Protein 5TF2 (pdb70)

Foldseek 3Di:
DQDFFQFAWFEWDADQAQRKIKTFWACHDDDDDAGGWIWIWHWDDDPHIHTDTQDTGHPDHWGFNYWEDDHQKIWTWTAQKIWIWGWDCPVHIDIDTDDMDGHFDDPRWGWQEKYAADNNQKIWTFFFCQKIWIAGPPVRDTDAIDRRDPGGWQEWEQDDPRWIWTWGLNQWIFIDRRHHTPDTADPQPDPPPVFTKGWRYWYWFAAPPDPQGTWIKIKIAGSDDDPQGDFIWIWIARNPPGHTDDIDTDDRFAWQEWDAAPNNQKMWTWGQQQKIWIAGRVHRHTQDIDGCPDRGTFNYKYKQHPHHPRVVSLPQFPIWMWIGGSSSDIDIDTHHGD

Structure (mmCIF, N/CA/C/O backbone):
data_5TF2
#
_entry.id   5TF2
#
_cell.length_a   160.708
_cell.length_b   160.708
_cell.length_c   83.014
_cell.angle_alpha   90.000
_cell.angle_beta   90.000
_cell.angle_gamma   120.000
#
_symmetry.space_group_name_H-M   'P 64 2 2'
#
loop_
_entity.id
_entity.type
_entity.pdbx_description
1 polymer 'Prolactin regulatory element-binding protein'
2 non-polymer 'UNKNOWN ATOM OR ION'
3 water water
#
loop_
_atom_site.group_PDB
_atom_site.id
_atom_site.type_symbol
_atom_site.label_atom_id
_atom_site.label_alt_id
_atom_site.label_comp_id
_atom_site.label_asym_id
_atom_site.label_entity_id
_atom_site.label_seq_id
_atom_site.pdbx_PDB_ins_code
_atom_site.Cartn_x
_atom_site.Cartn_y
_atom_site.Cartn_z
_atom_site.occupancy
_atom_site.B_iso_or_equiv
_atom_site.auth_seq_id
_atom_site.auth_comp_id
_atom_site.auth_asym_id
_atom_site.auth_atom_id
_atom_site.pdbx_PDB_model_num
ATOM 1 N N . GLU A 1 26 ? 88.536 74.859 -4.547 1.00 55.80 8 GLU A N 1
ATOM 2 C CA . GLU A 1 26 ? 89.710 74.637 -3.646 1.00 53.89 8 GLU A CA 1
ATOM 3 C C . GLU A 1 26 ? 89.835 75.745 -2.610 1.00 53.41 8 GLU A C 1
ATOM 4 O O . GLU A 1 26 ? 89.474 76.885 -2.866 1.00 55.34 8 GLU A O 1
ATOM 10 N N . LEU A 1 27 ? 90.383 75.402 -1.454 1.00 51.18 9 LEU A N 1
ATOM 11 C CA . LEU A 1 27 ? 90.646 76.373 -0.397 1.00 50.87 9 LEU A CA 1
ATOM 12 C C . LEU A 1 27 ? 91.922 77.167 -0.675 1.00 51.77 9 LEU A C 1
ATOM 13 O O . LEU A 1 27 ? 91.970 78.371 -0.438 1.00 53.64 9 LEU A O 1
ATOM 18 N N . TYR A 1 28 ? 92.950 76.479 -1.166 1.00 50.69 10 TYR A N 1
ATOM 19 C CA . TYR A 1 28 ? 94.245 77.081 -1.447 1.00 51.62 10 TYR A CA 1
ATOM 20 C C . TYR A 1 28 ? 94.994 76.256 -2.491 1.00 51.93 10 TYR A C 1
ATOM 21 O O . TYR A 1 28 ? 94.881 75.035 -2.509 1.00 50.60 10 TYR A O 1
ATOM 30 N N . ARG A 1 29 ? 95.733 76.930 -3.370 1.00 54.65 11 ARG A N 1
ATOM 31 C CA . ARG A 1 29 ? 96.616 76.270 -4.330 1.00 55.40 11 ARG A CA 1
ATOM 32 C C . ARG A 1 29 ? 98.011 76.774 -4.044 1.00 55.14 11 ARG A C 1
ATOM 33 O O . ARG A 1 29 ? 98.274 77.959 -4.193 1.00 58.07 11 ARG A O 1
ATOM 41 N N . ALA A 1 30 ? 98.895 75.879 -3.623 1.00 52.57 12 ALA A N 1
ATOM 42 C CA . ALA A 1 30 ? 100.272 76.237 -3.305 1.00 52.03 12 ALA A CA 1
ATOM 43 C C . ALA A 1 30 ? 101.114 76.270 -4.586 1.00 53.23 12 ALA A C 1
ATOM 44 O O . ALA A 1 30 ? 100.693 75.722 -5.613 1.00 53.23 12 ALA A O 1
ATOM 46 N N . PRO A 1 31 ? 102.317 76.884 -4.528 1.00 53.89 13 PRO A N 1
ATOM 47 C CA . PRO A 1 31 ? 103.212 76.907 -5.694 1.00 55.50 13 PRO A CA 1
ATOM 48 C C . PRO A 1 31 ? 103.922 75.587 -6.019 1.00 53.98 13 PRO A C 1
ATOM 49 O O . PRO A 1 31 ? 104.665 75.537 -7.000 1.00 55.77 13 PRO A O 1
ATOM 53 N N . PHE A 1 32 ? 103.714 74.550 -5.206 1.00 50.70 14 PHE A N 1
ATOM 54 C CA . PHE A 1 32 ? 104.353 73.252 -5.398 1.00 49.19 14 PHE A CA 1
ATOM 55 C C . PHE A 1 32 ? 103.422 72.130 -4.927 1.00 46.16 14 PHE A C 1
ATOM 56 O O . PHE A 1 32 ? 102.477 72.392 -4.175 1.00 44.84 14 PHE A O 1
ATOM 64 N N . PRO A 1 33 ? 103.687 70.876 -5.361 1.00 44.70 15 PRO A N 1
ATOM 65 C CA . PRO A 1 33 ? 102.928 69.724 -4.881 1.00 42.11 15 PRO A CA 1
ATOM 66 C C . PRO A 1 33 ? 102.983 69.628 -3.369 1.00 40.01 15 PRO A C 1
ATOM 67 O O . PRO A 1 33 ? 104.035 69.863 -2.794 1.00 39.62 15 PRO A O 1
ATOM 71 N N . LEU A 1 34 ? 101.852 69.289 -2.749 1.00 38.60 16 LEU A N 1
ATOM 72 C CA . LEU A 1 34 ? 101.737 69.210 -1.295 1.00 36.76 16 LEU A CA 1
ATOM 73 C C . LEU A 1 34 ? 101.831 67.767 -0.816 1.00 35.10 16 LEU A C 1
ATOM 74 O O . LEU A 1 34 ? 101.262 66.865 -1.434 1.00 34.64 16 LEU A O 1
ATOM 79 N N . TYR A 1 35 ? 102.569 67.572 0.280 1.00 34.31 17 TYR A N 1
ATOM 80 C CA . TYR A 1 35 ? 102.822 66.251 0.861 1.00 33.00 17 TYR A CA 1
ATOM 81 C C . TYR A 1 35 ? 102.363 66.059 2.302 1.00 31.64 17 TYR A C 1
ATOM 82 O O . TYR A 1 35 ? 102.266 64.923 2.755 1.00 30.44 17 TYR A O 1
ATOM 91 N N . ALA A 1 36 ? 102.047 67.141 3.007 1.00 32.05 18 ALA A N 1
ATOM 92 C CA . ALA A 1 36 ? 101.822 67.062 4.441 1.00 31.81 18 ALA A CA 1
ATOM 93 C C . ALA A 1 36 ? 101.021 68.239 4.952 1.00 32.74 18 ALA A C 1
ATOM 94 O O . ALA A 1 36 ? 101.164 69.360 4.466 1.00 33.57 18 ALA A O 1
ATOM 96 N N . LEU A 1 37 ? 100.227 67.975 5.982 1.00 32.91 19 LEU A N 1
ATOM 97 C CA . LEU A 1 37 ? 99.295 68.947 6.507 1.00 34.59 19 LEU A CA 1
ATOM 98 C C . LEU A 1 37 ? 99.280 68.900 8.024 1.00 34.85 19 LEU A C 1
ATOM 99 O O . LEU A 1 37 ? 99.335 67.821 8.604 1.00 34.82 19 LEU A O 1
ATOM 104 N N . GLN A 1 38 ? 99.238 70.068 8.659 1.00 36.33 20 GLN A N 1
ATOM 105 C CA . GLN A 1 38 ? 98.945 70.177 10.091 1.00 37.12 20 GLN A CA 1
ATOM 106 C C . GLN A 1 38 ? 98.075 71.397 10.348 1.00 38.59 20 GLN A C 1
ATOM 107 O O . GLN A 1 38 ? 98.197 72.406 9.668 1.00 39.11 20 GLN A O 1
ATOM 113 N N . VAL A 1 39 ? 97.205 71.290 11.343 1.00 39.88 21 VAL A N 1
ATOM 114 C CA . VAL A 1 39 ? 96.348 72.386 11.747 1.00 42.53 21 VAL A CA 1
ATOM 115 C C . VAL A 1 39 ? 96.621 72.679 13.207 1.00 44.50 21 VAL A C 1
ATOM 116 O O . VAL A 1 39 ? 96.447 71.806 14.052 1.00 44.23 21 VAL A O 1
ATOM 120 N N . ASP A 1 40 ? 97.057 73.903 13.500 1.00 47.70 22 ASP A N 1
ATOM 121 C CA . ASP A 1 40 ? 97.328 74.310 14.873 1.00 49.95 22 ASP A CA 1
ATOM 122 C C . ASP A 1 40 ? 96.044 74.835 15.511 1.00 52.08 22 ASP A C 1
ATOM 123 O O . ASP A 1 40 ? 95.480 75.828 15.026 1.00 53.34 22 ASP A O 1
ATOM 128 N N . PRO A 1 41 ? 95.571 74.178 16.595 1.00 53.36 23 PRO A N 1
ATOM 129 C CA . PRO A 1 41 ? 94.348 74.665 17.258 1.00 55.73 23 PRO A CA 1
ATOM 130 C C . PRO A 1 41 ? 94.490 76.061 17.897 1.00 58.68 23 PRO A C 1
ATOM 131 O O . PRO A 1 41 ? 93.588 76.893 17.743 1.00 60.22 23 PRO A O 1
ATOM 135 N N . SER A 1 42 ? 95.612 76.313 18.574 1.00 59.76 24 SER A N 1
ATOM 136 C CA . SER A 1 42 ? 95.802 77.572 19.313 1.00 63.56 24 SER A CA 1
ATOM 137 C C . SER A 1 42 ? 95.903 78.817 18.415 1.00 64.62 24 SER A C 1
ATOM 138 O O . SER A 1 42 ? 95.226 79.814 18.678 1.00 67.88 24 SER A O 1
ATOM 141 N N . THR A 1 43 ? 96.732 78.761 17.371 1.00 62.61 25 THR A N 1
ATOM 142 C CA . THR A 1 43 ? 96.867 79.877 16.413 1.00 62.77 25 THR A CA 1
ATOM 143 C C . THR A 1 43 ? 95.798 79.878 15.309 1.00 61.98 25 THR A C 1
ATOM 144 O O . THR A 1 43 ? 95.589 80.902 14.663 1.00 62.94 25 THR A O 1
ATOM 148 N N . GLY A 1 44 ? 95.145 78.734 15.083 1.00 59.74 26 GLY A N 1
ATOM 149 C CA . GLY A 1 44 ? 94.185 78.579 13.989 1.00 58.31 26 GLY A CA 1
ATOM 150 C C . GLY A 1 44 ? 94.841 78.543 12.619 1.00 56.68 26 GLY A C 1
ATOM 151 O O . GLY A 1 44 ? 94.214 78.907 11.608 1.00 56.79 26 GLY A O 1
ATOM 152 N N . LEU A 1 45 ? 96.096 78.092 12.582 1.00 54.66 27 LEU A N 1
ATOM 153 C CA . LEU A 1 45 ? 96.889 78.104 11.358 1.00 53.56 27 LEU A CA 1
ATOM 154 C C . LEU A 1 45 ? 96.842 76.759 10.666 1.00 50.66 27 LEU A C 1
ATOM 155 O O . LEU A 1 45 ? 96.878 75.711 11.311 1.00 48.65 27 LEU A O 1
ATOM 160 N N . LEU A 1 46 ? 96.760 76.818 9.344 1.00 50.20 28 LEU A N 1
ATOM 161 C CA . LEU A 1 46 ? 96.796 75.652 8.498 1.00 48.69 28 LEU A CA 1
ATOM 162 C C . LEU A 1 46 ? 98.182 75.618 7.895 1.00 47.93 28 LEU A C 1
ATOM 163 O O . LEU A 1 46 ? 98.590 76.559 7.221 1.00 49.59 28 LEU A O 1
ATOM 168 N N . ILE A 1 47 ? 98.911 74.541 8.159 1.00 45.85 29 ILE A N 1
ATOM 169 C CA . ILE A 1 47 ? 100.318 74.431 7.795 1.00 45.32 29 ILE A CA 1
ATOM 170 C C . ILE A 1 47 ? 100.454 73.372 6.709 1.00 43.54 29 ILE A C 1
ATOM 171 O O . ILE A 1 47 ? 100.319 72.191 6.980 1.00 42.51 29 ILE A O 1
ATOM 176 N N . ALA A 1 48 ? 100.712 73.803 5.481 1.00 44.03 30 ALA A N 1
ATOM 177 C CA . ALA A 1 48 ? 100.764 72.909 4.331 1.00 43.19 30 ALA A CA 1
ATOM 178 C C . ALA A 1 48 ? 102.172 72.879 3.778 1.00 43.33 30 ALA A C 1
ATOM 179 O O . ALA A 1 48 ? 102.733 73.920 3.478 1.00 45.15 30 ALA A O 1
ATOM 181 N N . ALA A 1 49 ? 102.717 71.680 3.608 1.00 42.08 31 ALA A N 1
ATOM 182 C CA . ALA A 1 49 ? 104.120 71.492 3.247 1.00 42.61 31 ALA A CA 1
ATOM 183 C C . ALA A 1 49 ? 104.277 70.588 2.035 1.00 42.31 31 ALA A C 1
ATOM 184 O O . ALA A 1 49 ? 103.499 69.659 1.844 1.00 40.89 31 ALA A O 1
ATOM 186 N N . GLY A 1 50 ? 105.298 70.862 1.231 1.00 44.16 32 GLY A N 1
ATOM 187 C CA . GLY A 1 50 ? 105.587 70.073 0.042 1.00 45.02 32 GLY A CA 1
ATOM 188 C C . GLY A 1 50 ? 106.782 70.567 -0.757 1.00 47.80 32 GLY A C 1
ATOM 189 O O . GLY A 1 50 ? 107.642 71.279 -0.238 1.00 48.78 32 GLY A O 1
ATOM 190 N N . GLY A 1 51 ? 106.839 70.173 -2.024 1.00 49.96 33 GLY A N 1
ATOM 191 C CA . GLY A 1 51 ? 107.909 70.602 -2.908 1.00 53.34 33 GLY A CA 1
ATOM 192 C C . GLY A 1 51 ? 108.016 69.844 -4.221 1.00 55.68 33 GLY A C 1
ATOM 193 O O . GLY A 1 51 ? 107.119 69.080 -4.594 1.00 54.83 33 GLY A O 1
ATOM 194 N N . GLY A 1 52 ? 109.144 70.049 -4.902 1.00 58.99 34 GLY A N 1
ATOM 195 C CA . GLY A 1 52 ? 109.357 69.548 -6.251 1.00 61.86 34 GLY A CA 1
ATOM 196 C C . GLY A 1 52 ? 108.587 70.373 -7.269 1.00 65.66 34 GLY A C 1
ATOM 197 O O . GLY A 1 52 ? 108.145 69.850 -8.300 1.00 66.89 34 GLY A O 1
ATOM 198 N N . GLY A 1 53 ? 108.428 71.666 -6.983 1.00 68.56 35 GLY A N 1
ATOM 199 C CA . GLY A 1 53 ? 107.727 72.584 -7.874 1.00 72.11 35 GLY A CA 1
ATOM 200 C C . GLY A 1 53 ? 108.670 73.110 -8.935 1.00 77.15 35 GLY A C 1
ATOM 201 O O . GLY A 1 53 ? 109.762 73.583 -8.619 1.00 77.27 35 GLY A O 1
ATOM 202 N N . ALA A 1 54 ? 108.252 73.007 -10.195 1.00 81.76 36 ALA A N 1
ATOM 203 C CA . ALA A 1 54 ? 108.991 73.588 -11.315 1.00 87.61 36 ALA A CA 1
ATOM 204 C C . ALA A 1 54 ? 108.621 75.067 -11.434 1.00 91.38 36 ALA A C 1
ATOM 205 O O . ALA A 1 54 ? 107.506 75.398 -11.847 1.00 92.60 36 ALA A O 1
ATOM 207 N N . ALA A 1 55 ? 109.548 75.947 -11.050 1.00 93.84 37 ALA A N 1
ATOM 208 C CA . ALA A 1 55 ? 109.332 77.397 -11.111 1.00 96.35 37 ALA A CA 1
ATOM 209 C C . ALA A 1 55 ? 110.663 78.113 -11.319 1.00 99.88 37 ALA A C 1
ATOM 210 O O . ALA A 1 55 ? 111.635 77.830 -10.607 1.00 99.71 37 ALA A O 1
ATOM 212 N N . LYS A 1 56 ? 110.696 79.036 -12.286 1.00 103.12 38 LYS A N 1
ATOM 213 C CA . LYS A 1 56 ? 111.922 79.748 -12.660 1.00 106.38 38 LYS A CA 1
ATOM 214 C C . LYS A 1 56 ? 112.509 80.515 -11.469 1.00 105.88 38 LYS A C 1
ATOM 215 O O . LYS A 1 56 ? 113.595 80.176 -10.982 1.00 104.53 38 LYS A O 1
ATOM 217 N N . THR A 1 57 ? 111.776 81.530 -11.006 1.00 105.96 39 THR A N 1
ATOM 218 C CA . THR A 1 57 ? 112.085 82.250 -9.763 1.00 104.31 39 THR A CA 1
ATOM 219 C C . THR A 1 57 ? 111.005 81.924 -8.718 1.00 99.52 39 THR A C 1
ATOM 220 O O . THR A 1 57 ? 109.930 81.413 -9.059 1.00 97.67 39 THR A O 1
ATOM 222 N N . GLY A 1 58 ? 111.311 82.203 -7.451 1.00 96.69 40 GLY A N 1
ATOM 223 C CA . GLY A 1 58 ? 110.365 82.025 -6.342 1.00 91.80 40 GLY A CA 1
ATOM 224 C C . GLY A 1 58 ? 110.721 80.881 -5.407 1.00 86.98 40 GLY A C 1
ATOM 225 O O . GLY A 1 58 ? 111.692 80.966 -4.653 1.00 86.96 40 GLY A O 1
ATOM 226 N N . ILE A 1 59 ? 109.936 79.808 -5.461 1.00 82.62 41 ILE A N 1
ATOM 227 C CA . ILE A 1 59 ? 110.030 78.723 -4.478 1.00 77.66 41 ILE A CA 1
ATOM 228 C C . ILE A 1 59 ? 109.632 77.373 -5.097 1.00 74.16 41 ILE A C 1
ATOM 229 O O . ILE A 1 59 ? 108.562 77.236 -5.689 1.00 73.48 41 ILE A O 1
ATOM 234 N N . LYS A 1 60 ? 110.533 76.399 -4.985 1.00 71.41 42 LYS A N 1
ATOM 235 C CA . LYS A 1 60 ? 110.305 75.033 -5.451 1.00 68.42 42 LYS A CA 1
ATOM 236 C C . LYS A 1 60 ? 109.931 74.080 -4.302 1.00 63.30 42 LYS A C 1
ATOM 237 O O . LYS A 1 60 ? 109.307 73.055 -4.551 1.00 61.59 42 LYS A O 1
ATOM 242 N N . ASN A 1 61 ? 110.337 74.399 -3.068 1.00 60.65 43 ASN A N 1
ATOM 243 C CA . ASN A 1 61 ? 110.046 73.584 -1.877 1.00 56.58 43 ASN A CA 1
ATOM 244 C C . ASN A 1 61 ? 109.788 74.468 -0.660 1.00 55.83 43 ASN A C 1
ATOM 245 O O . ASN A 1 61 ? 110.495 75.436 -0.440 1.00 56.62 43 ASN A O 1
ATOM 250 N N . GLY A 1 62 ? 108.809 74.111 0.165 1.00 54.53 44 GLY A N 1
ATOM 251 C CA . GLY A 1 62 ? 108.584 74.857 1.405 1.00 54.31 44 GLY A CA 1
ATOM 252 C C . GLY A 1 62 ? 107.409 74.443 2.267 1.00 51.71 44 GLY A C 1
ATOM 253 O O . GLY A 1 62 ? 106.736 73.452 1.988 1.00 49.87 44 GLY A O 1
ATOM 254 N N . VAL A 1 63 ? 107.190 75.235 3.319 1.00 51.21 45 VAL A N 1
ATOM 255 C CA . VAL A 1 63 ? 106.081 75.087 4.258 1.00 48.92 45 VAL A CA 1
ATOM 256 C C . VAL A 1 63 ? 105.311 76.399 4.258 1.00 49.84 45 VAL A C 1
ATOM 257 O O . VAL A 1 63 ? 105.881 77.442 4.561 1.00 51.31 45 VAL A O 1
ATOM 261 N N . HIS A 1 64 ? 104.026 76.346 3.923 1.00 48.93 46 HIS A N 1
ATOM 262 C CA . HIS A 1 64 ? 103.189 77.538 3.872 1.00 50.43 46 HIS A CA 1
ATOM 263 C C . HIS A 1 64 ? 102.235 77.556 5.039 1.00 49.65 46 HIS A C 1
ATOM 264 O O . HIS A 1 64 ? 101.579 76.563 5.306 1.00 48.39 46 HIS A O 1
ATOM 271 N N . PHE A 1 65 ? 102.163 78.694 5.721 1.00 51.52 47 PHE A N 1
ATOM 272 C CA . PHE A 1 65 ? 101.301 78.882 6.884 1.00 51.75 47 PHE A CA 1
ATOM 273 C C . PHE A 1 65 ? 100.126 79.739 6.454 1.00 53.47 47 PHE A C 1
ATOM 274 O O . PHE A 1 65 ? 100.329 80.868 5.995 1.00 55.70 47 PHE A O 1
ATOM 282 N N . LEU A 1 66 ? 98.909 79.212 6.606 1.00 52.85 48 LEU A N 1
ATOM 283 C CA . LEU A 1 66 ? 97.698 79.874 6.112 1.00 54.65 48 LEU A CA 1
ATOM 284 C C . LEU A 1 66 ? 96.754 80.275 7.251 1.00 55.94 48 LEU A C 1
ATOM 285 O O . LEU A 1 66 ? 96.378 79.447 8.087 1.00 53.90 48 LEU A O 1
ATOM 290 N N . GLN A 1 67 ? 96.362 81.547 7.268 1.00 59.68 49 GLN A N 1
ATOM 291 C CA . GLN A 1 67 ? 95.389 82.034 8.240 1.00 61.82 49 GLN A CA 1
ATOM 292 C C . GLN A 1 67 ? 94.009 81.597 7.782 1.00 61.79 49 GLN A C 1
ATOM 293 O O . GLN A 1 67 ? 93.625 81.853 6.642 1.00 62.07 49 GLN A O 1
ATOM 297 N N . LEU A 1 68 ? 93.287 80.909 8.663 1.00 62.13 50 LEU A N 1
ATOM 298 C CA . LEU A 1 68 ? 91.898 80.529 8.405 1.00 62.71 50 LEU A CA 1
ATOM 299 C C . LEU A 1 68 ? 90.994 81.594 8.992 1.00 65.67 50 LEU A C 1
ATOM 300 O O . LEU A 1 68 ? 91.072 81.888 10.184 1.00 66.01 50 LEU A O 1
ATOM 305 N N . GLU A 1 69 ? 90.153 82.176 8.145 1.00 68.60 51 GLU A N 1
ATOM 306 C CA . GLU A 1 69 ? 89.223 83.222 8.559 1.00 72.59 51 GLU A CA 1
ATOM 307 C C . GLU A 1 69 ? 87.845 82.937 7.963 1.00 73.78 51 GLU A C 1
ATOM 308 O O . GLU A 1 69 ? 87.722 82.635 6.772 1.00 73.43 51 GLU A O 1
ATOM 310 N N . LEU A 1 70 ? 86.818 83.021 8.805 1.00 75.89 52 LEU A N 1
ATOM 311 C CA . LEU A 1 70 ? 85.429 82.886 8.366 1.00 77.41 52 LEU A CA 1
ATOM 312 C C . LEU A 1 70 ? 85.051 84.187 7.654 1.00 80.34 52 LEU A C 1
ATOM 313 O O . LEU A 1 70 ? 85.286 85.267 8.196 1.00 83.41 52 LEU A O 1
ATOM 318 N N . ILE A 1 71 ? 84.509 84.090 6.436 1.00 80.44 53 ILE A N 1
ATOM 319 C CA . ILE A 1 71 ? 84.209 85.273 5.599 1.00 82.67 53 ILE A CA 1
ATOM 320 C C . ILE A 1 71 ? 82.895 85.094 4.811 1.00 83.03 53 ILE A C 1
ATOM 321 O O . ILE A 1 71 ? 82.777 84.190 3.978 1.00 80.32 53 ILE A O 1
ATOM 325 N N . ASN A 1 72 ? 81.919 85.965 5.086 1.00 85.63 54 ASN A N 1
ATOM 326 C CA . ASN A 1 72 ? 80.625 85.992 4.378 1.00 86.97 54 ASN A CA 1
ATOM 327 C C . ASN A 1 72 ? 79.879 84.649 4.376 1.00 84.41 54 ASN A C 1
ATOM 328 O O . ASN A 1 72 ? 80.096 83.800 5.244 1.00 81.73 54 ASN A O 1
ATOM 330 N N . ARG A 1 74 ? 81.225 81.283 5.462 1.00 71.41 56 ARG A N 1
ATOM 331 C CA . ARG A 1 74 ? 82.043 80.621 4.444 1.00 69.95 56 ARG A CA 1
ATOM 332 C C . ARG A 1 74 ? 83.527 80.643 4.844 1.00 68.76 56 ARG A C 1
ATOM 333 O O . ARG A 1 74 ? 84.142 81.707 4.961 1.00 69.67 56 ARG A O 1
ATOM 335 N N . LEU A 1 75 ? 84.090 79.460 5.071 1.00 66.75 57 LEU A N 1
ATOM 336 C CA . LEU A 1 75 ? 85.463 79.336 5.557 1.00 65.32 57 LEU A CA 1
ATOM 337 C C . LEU A 1 75 ? 86.442 79.629 4.423 1.00 65.38 57 LEU A C 1
ATOM 338 O O . LEU A 1 75 ? 86.200 79.252 3.277 1.00 66.04 57 LEU A O 1
ATOM 343 N N . SER A 1 76 ? 87.536 80.313 4.746 1.00 65.29 58 SER A N 1
ATOM 344 C CA . SER A 1 76 ? 88.489 80.787 3.742 1.00 65.17 58 SER A CA 1
ATOM 345 C C . SER A 1 76 ? 89.920 80.751 4.277 1.00 63.45 58 SER A C 1
ATOM 346 O O . SER A 1 76 ? 90.155 80.941 5.476 1.00 62.43 58 SER A O 1
ATOM 349 N N . ALA A 1 77 ? 90.863 80.518 3.366 1.00 62.43 59 ALA A N 1
ATOM 350 C CA . ALA A 1 77 ? 92.282 80.419 3.704 1.00 61.88 59 ALA A CA 1
ATOM 351 C C . ALA A 1 77 ? 93.096 81.434 2.923 1.00 63.70 59 ALA A C 1
ATOM 352 O O . ALA A 1 77 ? 92.754 81.797 1.793 1.00 65.55 59 ALA A O 1
ATOM 354 N N . SER A 1 78 ? 94.200 81.849 3.533 1.00 63.78 60 SER A N 1
ATOM 355 C CA . SER A 1 78 ? 94.967 82.992 3.075 1.00 65.96 60 SER A CA 1
ATOM 356 C C . SER A 1 78 ? 96.427 82.842 3.525 1.00 65.00 60 SER A C 1
ATOM 357 O O . SER A 1 78 ? 96.688 82.574 4.701 1.00 63.61 60 SER A O 1
ATOM 360 N N . LEU A 1 79 ? 97.365 82.997 2.586 1.00 65.22 61 LEU A N 1
ATOM 361 C CA . LEU A 1 79 ? 98.795 82.802 2.865 1.00 64.32 61 LEU A CA 1
ATOM 362 C C . LEU A 1 79 ? 99.313 83.872 3.817 1.00 65.68 61 LEU A C 1
ATOM 363 O O . LEU A 1 79 ? 99.253 85.058 3.508 1.00 68.04 61 LEU A O 1
ATOM 368 N N . LEU A 1 80 ? 99.816 83.438 4.970 1.00 64.11 62 LEU A N 1
ATOM 369 C CA . LEU A 1 80 ? 100.367 84.341 5.974 1.00 65.73 62 LEU A CA 1
ATOM 370 C C . LEU A 1 80 ? 101.881 84.408 5.838 1.00 66.27 62 LEU A C 1
ATOM 371 O O . LEU A 1 80 ? 102.432 85.489 5.713 1.00 69.34 62 LEU A O 1
ATOM 376 N N . HIS A 1 81 ? 102.542 83.253 5.859 1.00 64.26 63 HIS A N 1
ATOM 377 C CA . HIS A 1 81 ? 103.996 83.169 5.733 1.00 65.03 63 HIS A CA 1
ATOM 378 C C . HIS A 1 81 ? 104.410 81.987 4.860 1.00 63.21 63 HIS A C 1
ATOM 379 O O . HIS A 1 81 ? 103.843 80.899 4.963 1.00 61.43 63 HIS A O 1
ATOM 386 N N . SER A 1 82 ? 105.412 82.217 4.017 1.00 64.22 64 SER A N 1
ATOM 387 C CA . SER A 1 82 ? 105.985 81.200 3.160 1.00 62.93 64 SER A CA 1
ATOM 388 C C . SER A 1 82 ? 107.415 80.933 3.598 1.00 62.98 64 SER A C 1
ATOM 389 O O . SER A 1 82 ? 108.287 81.764 3.398 1.00 66.04 64 SER A O 1
ATOM 392 N N . HIS A 1 83 ? 107.644 79.764 4.185 1.00 61.17 65 HIS A N 1
ATOM 393 C CA . HIS A 1 83 ? 108.961 79.355 4.662 1.00 61.24 65 HIS A CA 1
ATOM 394 C C . HIS A 1 83 ? 109.655 78.472 3.616 1.00 60.84 65 HIS A C 1
ATOM 395 O O . HIS A 1 83 ? 109.205 77.355 3.345 1.00 58.69 65 HIS A O 1
ATOM 402 N N . ASP A 1 84 ? 110.749 78.975 3.034 1.00 63.13 66 ASP A N 1
ATOM 403 C CA . ASP A 1 84 ? 111.483 78.254 1.983 1.00 63.07 66 ASP A CA 1
ATOM 404 C C . ASP A 1 84 ? 112.382 77.177 2.589 1.00 61.32 66 ASP A C 1
ATOM 405 O O . ASP A 1 84 ? 113.064 77.437 3.575 1.00 62.04 66 ASP A O 1
ATOM 410 N N . THR A 1 85 ? 112.377 75.979 1.995 1.00 59.49 67 THR A N 1
ATOM 411 C CA . THR A 1 85 ? 113.246 74.870 2.424 1.00 58.14 67 THR A CA 1
ATOM 412 C C . THR A 1 85 ? 114.342 74.549 1.392 1.00 59.73 67 THR A C 1
ATOM 413 O O . THR A 1 85 ? 114.836 73.416 1.323 1.00 58.82 67 THR A O 1
ATOM 417 N N . GLU A 1 86 ? 114.727 75.564 0.614 1.00 62.20 68 GLU A N 1
ATOM 418 C CA . GLU A 1 86 ? 115.813 75.478 -0.364 1.00 64.27 68 GLU A CA 1
ATOM 419 C C . GLU A 1 86 ? 115.489 74.421 -1.432 1.00 63.23 68 GLU A C 1
ATOM 420 O O . GLU A 1 86 ? 114.487 74.561 -2.131 1.00 62.53 68 GLU A O 1
ATOM 422 N N . THR A 1 87 ? 116.315 73.375 -1.536 1.00 62.97 69 THR A N 1
ATOM 423 C CA . THR A 1 87 ? 116.121 72.277 -2.489 1.00 62.02 69 THR A CA 1
ATOM 424 C C . THR A 1 87 ? 115.437 71.061 -1.864 1.00 58.54 69 THR A C 1
ATOM 425 O O . THR A 1 87 ? 115.235 70.057 -2.545 1.00 57.52 69 THR A O 1
ATOM 429 N N . ARG A 1 88 ? 115.085 71.153 -0.581 1.00 57.18 70 ARG A N 1
ATOM 430 C CA . ARG A 1 88 ? 114.585 70.006 0.184 1.00 55.02 70 ARG A CA 1
ATOM 431 C C . ARG A 1 88 ? 113.056 69.992 0.281 1.00 51.74 70 ARG A C 1
ATOM 432 O O . ARG A 1 88 ? 112.455 70.871 0.902 1.00 50.77 70 ARG A O 1
ATOM 440 N N . ALA A 1 89 ? 112.434 68.985 -0.325 1.00 49.55 71 ALA A N 1
ATOM 441 C CA . ALA A 1 89 ? 110.984 68.826 -0.250 1.00 47.28 71 ALA A CA 1
ATOM 442 C C . ALA A 1 89 ? 110.578 68.272 1.117 1.00 44.62 71 ALA A C 1
ATOM 443 O O . ALA A 1 89 ? 111.059 67.205 1.543 1.00 42.89 71 ALA A O 1
ATOM 445 N N . THR A 1 90 ? 109.701 69.009 1.801 1.00 43.62 72 THR A N 1
ATOM 446 C CA . THR A 1 90 ? 109.130 68.549 3.062 1.00 41.74 72 THR A CA 1
ATOM 447 C C . THR A 1 90 ? 108.068 67.488 2.758 1.00 40.15 72 THR A C 1
ATOM 448 O O . THR A 1 90 ? 107.065 67.778 2.102 1.00 39.31 72 THR A O 1
ATOM 452 N N . MET A 1 91 ? 108.321 66.264 3.221 1.00 39.50 73 MET A N 1
ATOM 453 C CA . MET A 1 91 ? 107.479 65.104 2.911 1.00 38.97 73 MET A CA 1
ATOM 454 C C . MET A 1 91 ? 106.532 64.714 4.031 1.00 36.40 73 MET A C 1
ATOM 455 O O . MET A 1 91 ? 105.556 64.022 3.769 1.00 35.85 73 MET A O 1
ATOM 460 N N . ASN A 1 92 ? 106.835 65.119 5.265 1.00 35.05 74 ASN A N 1
ATOM 461 C CA . ASN A 1 92 ? 105.979 64.831 6.412 1.00 33.00 74 ASN A CA 1
ATOM 462 C C . ASN A 1 92 ? 106.155 65.847 7.516 1.00 33.26 74 ASN A C 1
ATOM 463 O O . ASN A 1 92 ? 107.181 66.529 7.581 1.00 33.51 74 ASN A O 1
ATOM 468 N N . LEU A 1 93 ? 105.135 65.939 8.369 1.00 32.76 75 LEU A N 1
ATOM 469 C CA . LEU A 1 93 ? 105.067 66.932 9.442 1.00 33.33 75 LEU A CA 1
ATOM 470 C C . LEU A 1 93 ? 104.546 66.331 10.725 1.00 32.65 75 LEU A C 1
ATOM 471 O O . LEU A 1 93 ? 103.733 65.417 10.708 1.00 32.15 75 LEU A O 1
ATOM 476 N N . ALA A 1 94 ? 105.005 66.875 11.843 1.00 33.24 76 ALA A N 1
ATOM 477 C CA . ALA A 1 94 ? 104.375 66.637 13.134 1.00 32.88 76 ALA A CA 1
ATOM 478 C C . ALA A 1 94 ? 104.399 67.946 13.886 1.00 34.08 76 ALA A C 1
ATOM 479 O O . ALA A 1 94 ? 105.294 68.767 13.676 1.00 34.88 76 ALA A O 1
ATOM 481 N N . LEU A 1 95 ? 103.411 68.136 14.752 1.00 34.77 77 LEU A N 1
ATOM 482 C CA . LEU A 1 95 ? 103.213 69.400 15.451 1.00 37.11 77 LEU A CA 1
ATOM 483 C C . LEU A 1 95 ? 103.168 69.174 16.962 1.00 38.24 77 LEU A C 1
ATOM 484 O O . LEU A 1 95 ? 102.556 68.220 17.437 1.00 37.29 77 LEU A O 1
ATOM 489 N N . ALA A 1 96 ? 103.816 70.068 17.703 1.00 40.55 78 ALA A N 1
ATOM 490 C CA . ALA A 1 96 ? 103.872 69.988 19.165 1.00 42.50 78 ALA A CA 1
ATOM 491 C C . ALA A 1 96 ? 103.994 71.392 19.734 1.00 44.87 78 ALA A C 1
ATOM 492 O O . ALA A 1 96 ? 105.092 71.979 19.737 1.00 46.22 78 ALA A O 1
ATOM 494 N N . GLY A 1 97 ? 102.870 71.923 20.208 1.00 45.81 79 GLY A N 1
ATOM 495 C CA . GLY A 1 97 ? 102.805 73.290 20.700 1.00 48.19 79 GLY A CA 1
ATOM 496 C C . GLY A 1 97 ? 103.163 74.269 19.596 1.00 48.75 79 GLY A C 1
ATOM 497 O O . GLY A 1 97 ? 102.454 74.370 18.590 1.00 48.13 79 GLY A O 1
ATOM 498 N N . ASP A 1 98 ? 104.287 74.955 19.785 1.00 50.34 80 ASP A N 1
ATOM 499 C CA . ASP A 1 98 ? 104.804 75.934 18.829 1.00 51.43 80 ASP A CA 1
ATOM 500 C C . ASP A 1 98 ? 105.959 75.377 17.998 1.00 50.20 80 ASP A C 1
ATOM 501 O O . ASP A 1 98 ? 106.620 76.127 17.280 1.00 50.55 80 ASP A O 1
ATOM 506 N N . ILE A 1 99 ? 106.192 74.067 18.101 1.00 48.81 81 ILE A N 1
ATOM 507 C CA . ILE A 1 99 ? 107.277 73.397 17.397 1.00 48.11 81 ILE A CA 1
ATOM 508 C C . ILE A 1 99 ? 106.717 72.505 16.301 1.00 45.16 81 ILE A C 1
ATOM 509 O O . ILE A 1 99 ? 105.778 71.728 16.515 1.00 43.36 81 ILE A O 1
ATOM 514 N N . LEU A 1 100 ? 107.347 72.605 15.140 1.00 44.29 82 LEU A N 1
ATOM 515 C CA . LEU A 1 100 ? 106.981 71.838 13.980 1.00 42.53 82 LEU A CA 1
ATOM 516 C C . LEU A 1 100 ? 108.185 71.006 13.597 1.00 41.65 82 LEU A C 1
ATOM 517 O O . LEU A 1 100 ? 109.280 71.542 13.479 1.00 42.50 82 LEU A O 1
ATOM 522 N N . ALA A 1 101 ? 107.981 69.699 13.444 1.00 39.91 83 ALA A N 1
ATOM 523 C CA . ALA A 1 101 ? 109.005 68.783 12.945 1.00 39.14 83 ALA A CA 1
ATOM 524 C C . ALA A 1 101 ? 108.689 68.456 11.495 1.00 38.13 83 ALA A C 1
ATOM 525 O O . ALA A 1 101 ? 107.566 68.085 11.189 1.00 36.81 83 ALA A O 1
ATOM 527 N N . ALA A 1 102 ? 109.678 68.592 10.615 1.00 38.92 84 ALA A N 1
ATOM 528 C CA . ALA A 1 102 ? 109.478 68.468 9.169 1.00 38.93 84 ALA A CA 1
ATOM 529 C C . ALA A 1 102 ? 110.492 67.521 8.550 1.00 39.36 84 ALA A C 1
ATOM 530 O O . ALA A 1 102 ? 111.690 67.780 8.593 1.00 40.76 84 ALA A O 1
ATOM 532 N N . GLY A 1 103 ? 110.015 66.420 7.978 1.00 38.89 85 GLY A N 1
ATOM 533 C CA . GLY A 1 103 ? 110.884 65.504 7.249 1.00 39.38 85 GLY A CA 1
ATOM 534 C C . GLY A 1 103 ? 111.280 66.099 5.915 1.00 40.62 85 GLY A C 1
ATOM 535 O O . GLY A 1 103 ? 110.411 66.470 5.132 1.00 40.59 85 GLY A O 1
ATOM 536 N N . GLN A 1 104 ? 112.584 66.199 5.668 1.00 41.92 86 GLN A N 1
ATOM 537 C CA . GLN A 1 104 ? 113.117 66.748 4.420 1.00 43.35 86 GLN A CA 1
ATOM 538 C C . GLN A 1 104 ? 114.252 65.871 3.939 1.00 43.75 86 GLN A C 1
ATOM 539 O O . GLN A 1 104 ? 115.235 65.710 4.652 1.00 44.69 86 GLN A O 1
ATOM 545 N N . ASP A 1 105 ? 114.120 65.304 2.742 1.00 43.74 87 ASP A N 1
ATOM 546 C CA . ASP A 1 105 ? 115.013 64.243 2.279 1.00 44.24 87 ASP A CA 1
ATOM 547 C C . ASP A 1 105 ? 115.161 63.197 3.411 1.00 42.67 87 ASP A C 1
ATOM 548 O O . ASP A 1 105 ? 114.145 62.718 3.915 1.00 41.16 87 ASP A O 1
ATOM 553 N N . ALA A 1 106 ? 116.385 62.886 3.846 1.00 43.61 88 ALA A N 1
ATOM 554 C CA . ALA A 1 106 ? 116.624 61.923 4.924 1.00 42.65 88 ALA A CA 1
ATOM 555 C C . ALA A 1 106 ? 116.831 62.582 6.291 1.00 42.41 88 ALA A C 1
ATOM 556 O O . ALA A 1 106 ? 117.460 61.988 7.168 1.00 42.07 88 ALA A O 1
ATOM 558 N N . HIS A 1 107 ? 116.279 63.782 6.483 1.00 42.73 89 HIS A N 1
ATOM 559 C CA . HIS A 1 107 ? 116.465 64.559 7.714 1.00 43.49 89 HIS A CA 1
ATOM 560 C C . HIS A 1 107 ? 115.141 64.971 8.337 1.00 41.68 89 HIS A C 1
ATOM 561 O O . HIS A 1 107 ? 114.112 65.048 7.662 1.00 40.12 89 HIS A O 1
ATOM 568 N N . CYS A 1 108 ? 115.190 65.240 9.635 1.00 41.50 90 CYS A N 1
ATOM 569 C CA . CYS A 1 108 ? 114.094 65.865 10.347 1.00 40.85 90 CYS A CA 1
ATOM 570 C C . CYS A 1 108 ? 114.568 67.236 10.767 1.00 41.85 90 CYS A C 1
ATOM 571 O O . CYS A 1 108 ? 115.595 67.354 11.413 1.00 42.75 90 CYS A O 1
ATOM 574 N N . GLN A 1 109 ? 113.824 68.261 10.378 1.00 42.21 91 GLN A N 1
ATOM 575 C CA . GLN A 1 109 ? 114.121 69.648 10.716 1.00 44.33 91 GLN A CA 1
ATOM 576 C C . GLN A 1 109 ? 113.103 70.081 11.742 1.00 44.30 91 GLN A C 1
ATOM 577 O O . GLN A 1 109 ? 111.934 69.744 11.604 1.00 43.17 91 GLN A O 1
ATOM 583 N N . LEU A 1 110 ? 113.531 70.829 12.755 1.00 46.12 92 LEU A N 1
ATOM 584 C CA . LEU A 1 110 ? 112.599 71.441 13.701 1.00 46.99 92 LEU A CA 1
ATOM 585 C C . LEU A 1 110 ? 112.478 72.939 13.447 1.00 49.53 92 LEU A C 1
ATOM 586 O O . LEU A 1 110 ? 113.451 73.589 13.083 1.00 51.34 92 LEU A O 1
ATOM 591 N N . LEU A 1 111 ? 111.274 73.471 13.642 1.00 50.54 93 LEU A N 1
ATOM 592 C CA . LEU A 1 111 ? 111.003 74.900 13.514 1.00 53.17 93 LEU A CA 1
ATOM 593 C C . LEU A 1 111 ? 110.130 75.350 14.674 1.00 54.34 93 LEU A C 1
ATOM 594 O O . LEU A 1 111 ? 109.253 74.613 15.101 1.00 53.06 93 LEU A O 1
ATOM 599 N N . ARG A 1 112 ? 110.376 76.553 15.181 1.00 57.99 94 ARG A N 1
ATOM 600 C CA . ARG A 1 112 ? 109.479 77.192 16.144 1.00 60.04 94 ARG A CA 1
ATOM 601 C C . ARG A 1 112 ? 108.699 78.270 15.403 1.00 61.17 94 ARG A C 1
ATOM 602 O O . ARG A 1 112 ? 109.268 78.969 14.565 1.00 62.38 94 ARG A O 1
ATOM 610 N N . PHE A 1 113 ? 107.402 78.390 15.687 1.00 61.14 95 PHE A N 1
ATOM 611 C CA . PHE A 1 113 ? 106.567 79.406 15.039 1.00 62.56 95 PHE A CA 1
ATOM 612 C C . PHE A 1 113 ? 105.653 80.090 16.056 1.00 64.83 95 PHE A C 1
ATOM 613 O O . PHE A 1 113 ? 105.077 79.431 16.917 1.00 63.73 95 PHE A O 1
ATOM 621 N N . GLN A 1 114 ? 105.550 81.415 15.944 1.00 68.89 96 GLN A N 1
ATOM 622 C CA . GLN A 1 114 ? 104.722 82.251 16.826 1.00 71.57 96 GLN A CA 1
ATOM 623 C C . GLN A 1 114 ? 104.165 83.440 16.055 1.00 73.92 96 GLN A C 1
ATOM 624 O O . GLN A 1 114 ? 104.807 83.929 15.121 1.00 74.19 96 GLN A O 1
ATOM 630 N N . ALA A 1 115 ? 102.985 83.906 16.469 1.00 76.13 97 ALA A N 1
ATOM 631 C CA . ALA A 1 115 ? 102.273 85.005 15.797 1.00 79.13 97 ALA A CA 1
ATOM 632 C C . ALA A 1 115 ? 102.433 86.363 16.505 1.00 83.09 97 ALA A C 1
ATOM 633 O O . ALA A 1 115 ? 102.288 86.445 17.723 1.00 83.96 97 ALA A O 1
ATOM 635 N N . HIS A 1 116 ? 102.732 87.410 15.724 1.00 86.46 98 HIS A N 1
ATOM 636 C CA . HIS A 1 116 ? 102.729 88.833 16.160 1.00 90.78 98 HIS A CA 1
ATOM 637 C C . HIS A 1 116 ? 103.718 89.161 17.278 1.00 92.43 98 HIS A C 1
ATOM 638 O O . HIS A 1 116 ? 104.883 88.770 17.214 1.00 92.63 98 HIS A O 1
ATOM 640 N N . LEU A 1 155 ? 98.739 90.885 11.134 1.00 90.63 137 LEU A N 1
ATOM 641 C CA . LEU A 1 155 ? 99.263 89.757 11.893 1.00 88.05 137 LEU A CA 1
ATOM 642 C C . LEU A 1 155 ? 100.526 89.191 11.243 1.00 86.58 137 LEU A C 1
ATOM 643 O O . LEU A 1 155 ? 100.462 88.635 10.147 1.00 84.86 137 LEU A O 1
ATOM 648 N N . GLU A 1 156 ? 101.664 89.336 11.925 1.00 87.42 138 GLU A N 1
ATOM 649 C CA . GLU A 1 156 ? 102.943 88.762 11.478 1.00 85.98 138 GLU A CA 1
ATOM 650 C C . GLU A 1 156 ? 103.098 87.331 12.000 1.00 82.22 138 GLU A C 1
ATOM 651 O O . GLU A 1 156 ? 102.402 86.930 12.935 1.00 81.73 138 GLU A O 1
ATOM 653 N N . LEU A 1 157 ? 104.000 86.564 11.389 1.00 80.02 139 LEU A N 1
ATOM 654 C CA . LEU A 1 157 ? 104.394 85.245 11.906 1.00 76.96 139 LEU A CA 1
ATOM 655 C C . LEU A 1 157 ? 105.921 85.115 11.897 1.00 77.11 139 LEU A C 1
ATOM 656 O O . LEU A 1 157 ? 106.543 85.210 10.837 1.00 77.42 139 LEU A O 1
ATOM 661 N N . ARG A 1 158 ? 106.511 84.898 13.075 1.00 76.94 140 ARG A N 1
ATOM 662 C CA . ARG A 1 158 ? 107.962 84.707 13.218 1.00 77.27 140 ARG A CA 1
ATOM 6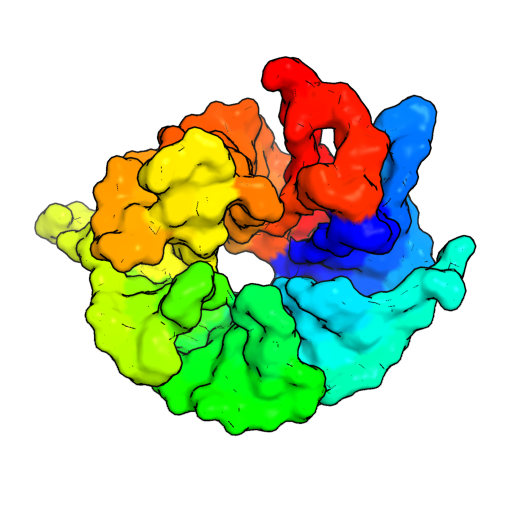63 C C . ARG A 1 158 ? 108.285 83.209 13.263 1.00 73.94 140 ARG A C 1
ATOM 664 O O . ARG A 1 158 ? 107.837 82.509 14.171 1.00 72.23 140 ARG A O 1
ATOM 666 N N . VAL A 1 159 ? 109.055 82.731 12.281 1.00 73.05 141 VAL A N 1
ATOM 667 C CA . VAL A 1 159 ? 109.437 81.315 12.169 1.00 70.47 141 VAL A CA 1
ATOM 668 C C . VAL A 1 159 ? 110.952 81.138 12.285 1.00 70.69 141 VAL A C 1
ATOM 669 O O . VAL A 1 159 ? 111.682 81.452 11.341 1.00 72.03 141 VAL A O 1
ATOM 673 N N . GLU A 1 160 ? 111.413 80.615 13.423 1.00 69.39 142 GLU A N 1
ATOM 674 C CA . GLU A 1 160 ? 112.836 80.300 13.631 1.00 69.27 142 GLU A CA 1
ATOM 675 C C . GLU A 1 160 ? 113.170 78.845 13.249 1.00 64.55 142 GLU A C 1
ATOM 676 O O . GLU A 1 160 ? 112.424 77.924 13.584 1.00 61.50 142 GLU A O 1
ATOM 682 N N . ASN A 1 161 ? 114.290 78.647 12.551 1.00 63.01 143 ASN A N 1
ATOM 683 C CA . ASN A 1 161 ? 114.883 77.309 12.414 1.00 59.77 143 ASN A CA 1
ATOM 684 C C . ASN A 1 161 ? 115.523 76.878 13.713 1.00 57.48 143 ASN A C 1
ATOM 685 O O . ASN A 1 161 ? 116.149 77.684 14.386 1.00 59.11 143 ASN A O 1
ATOM 690 N N . LEU A 1 162 ? 115.364 75.607 14.051 1.00 53.32 144 LEU A N 1
ATOM 691 C CA . LEU A 1 162 ? 116.069 75.005 15.161 1.00 52.10 144 LEU A CA 1
ATOM 692 C C . LEU A 1 162 ? 116.956 73.903 14.579 1.00 50.23 144 LEU A C 1
ATOM 693 O O . LEU A 1 162 ? 117.392 74.014 13.430 1.00 50.01 144 LEU A O 1
ATOM 698 N N . GLN A 1 163 ? 117.232 72.858 15.355 1.00 48.74 145 GLN A N 1
ATOM 699 C CA . GLN A 1 163 ? 118.126 71.790 14.930 1.00 47.94 145 GLN A CA 1
ATOM 700 C C . GLN A 1 163 ? 117.504 70.891 13.870 1.00 45.62 145 GLN A C 1
ATOM 701 O O . GLN A 1 163 ? 116.281 70.858 13.684 1.00 44.12 145 GLN A O 1
ATOM 707 N N . ALA A 1 164 ? 118.385 70.169 13.185 1.00 45.22 146 ALA A N 1
ATOM 708 C CA . ALA A 1 164 ? 118.014 69.089 12.292 1.00 43.38 146 ALA A CA 1
ATOM 709 C C . ALA A 1 164 ? 118.906 67.911 12.576 1.00 43.24 146 ALA A C 1
ATOM 710 O O . ALA A 1 164 ? 119.967 68.059 13.162 1.00 44.59 146 ALA A O 1
ATOM 712 N N . VAL A 1 165 ? 118.466 66.731 12.169 1.00 41.95 147 VAL A N 1
ATOM 713 C CA . VAL A 1 165 ? 119.274 65.531 12.340 1.00 42.11 147 VAL A CA 1
ATOM 714 C C . VAL A 1 165 ? 118.925 64.560 11.234 1.00 41.05 147 VAL A C 1
ATOM 715 O O . VAL A 1 165 ? 117.803 64.561 10.749 1.00 40.02 147 VAL A O 1
ATOM 719 N N . GLN A 1 166 ? 119.895 63.764 10.808 1.00 42.15 148 GLN A N 1
ATOM 720 C CA . GLN A 1 166 ? 119.631 62.754 9.807 1.00 41.99 148 GLN A CA 1
ATOM 721 C C . GLN A 1 166 ? 119.007 61.545 10.503 1.00 41.25 148 GLN A C 1
ATOM 722 O O . GLN A 1 166 ? 119.514 61.084 11.538 1.00 41.80 148 GLN A O 1
ATOM 728 N N . THR A 1 167 ? 117.898 61.061 9.939 1.00 40.22 149 THR A N 1
ATOM 729 C CA . THR A 1 167 ? 117.111 59.975 10.530 1.00 39.09 149 THR A CA 1
ATOM 730 C C . THR A 1 167 ? 117.043 58.689 9.696 1.00 39.38 149 THR A C 1
ATOM 731 O O . THR A 1 167 ? 116.576 57.684 10.199 1.00 38.81 149 THR A O 1
ATOM 735 N N . ASP A 1 168 ? 117.495 58.711 8.445 1.00 40.86 150 ASP A N 1
ATOM 736 C CA . ASP A 1 168 ? 117.500 57.516 7.608 1.00 42.14 150 ASP A CA 1
ATOM 737 C C . ASP A 1 168 ? 118.850 57.385 6.906 1.00 44.64 150 ASP A C 1
ATOM 738 O O . ASP A 1 168 ? 119.448 58.386 6.511 1.00 45.15 150 ASP A O 1
ATOM 743 N N . PHE A 1 169 ? 119.324 56.148 6.762 1.00 46.48 151 PHE A N 1
ATOM 744 C CA . PHE A 1 169 ? 120.673 55.871 6.254 1.00 49.26 151 PHE A CA 1
ATOM 745 C C . PHE A 1 169 ? 120.714 54.664 5.315 1.00 51.14 151 PHE A C 1
ATOM 746 O O . PHE A 1 169 ? 121.591 53.823 5.443 1.00 53.26 151 PHE A O 1
ATOM 754 N N . SER A 1 170 ? 119.773 54.564 4.381 1.00 51.97 152 SER A N 1
ATOM 755 C CA . SER A 1 170 ? 119.902 53.604 3.278 1.00 54.43 152 SER A CA 1
ATOM 756 C C . SER A 1 170 ? 120.754 54.215 2.161 1.00 57.62 152 SER A C 1
ATOM 757 O O . SER A 1 170 ? 121.159 55.379 2.239 1.00 58.69 152 SER A O 1
ATOM 760 N N . SER A 1 171 ? 121.012 53.435 1.114 1.00 60.38 153 SER A N 1
ATOM 761 C CA . SER A 1 171 ? 121.705 53.947 -0.081 1.00 63.10 153 SER A CA 1
ATOM 762 C C . SER A 1 171 ? 120.835 54.895 -0.937 1.00 62.77 153 SER A C 1
ATOM 763 O O . SER A 1 171 ? 121.341 55.532 -1.857 1.00 65.02 153 SER A O 1
ATOM 766 N N . ASP A 1 172 ? 119.533 54.953 -0.652 1.00 61.20 154 ASP A N 1
ATOM 767 C CA . ASP A 1 172 ? 118.610 55.905 -1.273 1.00 60.66 154 ASP A CA 1
ATOM 768 C C . ASP A 1 172 ? 117.647 56.397 -0.164 1.00 56.80 154 ASP A C 1
ATOM 769 O O . ASP A 1 172 ? 116.456 56.056 -0.146 1.00 54.71 154 ASP A O 1
ATOM 774 N N . PRO A 1 173 ? 118.184 57.181 0.791 1.00 55.19 155 PRO A N 1
ATOM 775 C CA . PRO A 1 173 ? 117.501 57.419 2.060 1.00 52.55 155 PRO A CA 1
ATOM 776 C C . PRO A 1 173 ? 116.402 58.479 2.006 1.00 50.35 155 PRO A C 1
ATOM 777 O O . PRO A 1 173 ? 116.450 59.409 1.197 1.00 51.24 155 PRO A O 1
ATOM 781 N N . LEU A 1 174 ? 115.419 58.312 2.883 1.00 47.57 156 LEU A N 1
ATOM 782 C CA . LEU A 1 174 ? 114.281 59.212 2.991 1.00 45.30 156 LEU A CA 1
ATOM 783 C C . LEU A 1 174 ? 113.574 58.948 4.313 1.00 42.59 156 LEU A C 1
ATOM 784 O O . LEU A 1 174 ? 113.361 57.791 4.679 1.00 41.62 156 LEU A O 1
ATOM 789 N N . GLN A 1 175 ? 113.234 60.017 5.032 1.00 41.20 157 GLN A N 1
ATOM 790 C CA . GLN A 1 175 ? 112.375 59.916 6.212 1.00 39.22 157 GLN A CA 1
ATOM 791 C C . GLN A 1 175 ? 110.939 59.842 5.716 1.00 38.29 157 GLN A C 1
ATOM 792 O O . GLN A 1 175 ? 110.519 60.655 4.888 1.00 38.49 157 GLN A O 1
ATOM 798 N N . LYS A 1 176 ? 110.190 58.871 6.223 1.00 37.73 158 LYS A N 1
ATOM 799 C CA . LYS A 1 176 ? 108.824 58.625 5.752 1.00 37.38 158 LYS A CA 1
ATOM 800 C C . LYS A 1 176 ? 107.718 58.988 6.737 1.00 35.07 158 LYS A C 1
ATOM 801 O O . LYS A 1 176 ? 106.574 59.181 6.330 1.00 33.98 158 LYS A O 1
ATOM 807 N N . VAL A 1 177 ? 108.056 59.093 8.019 1.00 33.85 159 VAL A N 1
ATOM 808 C CA . VAL A 1 177 ? 107.074 59.426 9.036 1.00 32.28 159 VAL A CA 1
ATOM 809 C C . VAL A 1 177 ? 107.790 59.997 10.249 1.00 32.69 159 VAL A C 1
ATOM 810 O O . VAL A 1 177 ? 108.928 59.652 10.517 1.00 33.53 159 VAL A O 1
ATOM 814 N N . VAL A 1 178 ? 107.107 60.890 10.953 1.00 32.92 160 VAL A N 1
ATOM 815 C CA . VAL A 1 178 ? 107.576 61.480 12.191 1.00 33.78 160 VAL A CA 1
ATOM 816 C C . VAL A 1 178 ? 106.373 61.796 13.085 1.00 34.00 160 VAL A C 1
ATOM 817 O O . VAL A 1 178 ? 105.317 62.189 12.596 1.00 33.40 160 VAL A O 1
ATOM 821 N N . CYS A 1 179 ? 106.530 61.613 14.389 1.00 35.63 161 CYS A N 1
ATOM 822 C CA . CYS A 1 179 ? 105.551 62.123 15.349 1.00 37.18 161 CYS A CA 1
ATOM 823 C C . CYS A 1 179 ? 106.164 62.337 16.721 1.00 37.49 161 CYS A C 1
ATOM 824 O O . CYS A 1 179 ? 107.253 61.837 17.014 1.00 37.72 161 CYS A O 1
ATOM 827 N N . PHE A 1 180 ? 105.443 63.086 17.551 1.00 37.50 162 PHE A N 1
ATOM 828 C CA . PHE A 1 180 ? 105.844 63.336 18.929 1.00 38.33 162 PHE A CA 1
ATOM 829 C C . PHE A 1 180 ? 105.211 62.309 19.856 1.00 38.67 162 PHE A C 1
ATOM 830 O O . PHE A 1 180 ? 104.218 61.697 19.511 1.00 37.90 162 PHE A O 1
ATOM 838 N N . ASN A 1 181 ? 105.805 62.106 21.029 1.00 40.85 163 ASN A N 1
ATOM 839 C CA . ASN A 1 181 ? 105.110 61.441 22.131 1.00 42.06 163 ASN A CA 1
ATOM 840 C C . ASN A 1 181 ? 104.101 62.453 22.686 1.00 44.14 163 ASN A C 1
ATOM 841 O O . ASN A 1 181 ? 104.037 63.591 22.190 1.00 43.33 163 ASN A O 1
ATOM 846 N N . HIS A 1 182 ? 103.309 62.080 23.692 1.00 47.15 164 HIS A N 1
ATOM 847 C CA . HIS A 1 182 ? 102.287 63.024 24.162 1.00 49.79 164 HIS A CA 1
ATOM 848 C C . HIS A 1 182 ? 102.831 64.347 24.730 1.00 51.35 164 HIS A C 1
ATOM 849 O O . HIS A 1 182 ? 102.334 65.434 24.367 1.00 52.43 164 HIS A O 1
ATOM 856 N N . ASP A 1 183 ? 103.842 64.263 25.595 1.00 51.45 165 ASP A N 1
ATOM 857 C CA . ASP A 1 183 ? 104.333 65.458 26.299 1.00 52.44 165 ASP A CA 1
ATOM 858 C C . ASP A 1 183 ? 105.300 66.275 25.423 1.00 51.07 165 ASP A C 1
ATOM 859 O O . ASP A 1 183 ? 105.855 67.272 25.882 1.00 52.25 165 ASP A O 1
ATOM 864 N N . ASN A 1 184 ? 105.525 65.840 24.183 1.00 48.75 166 ASN A N 1
ATOM 865 C CA . ASN A 1 184 ? 106.403 66.532 23.239 1.00 47.89 166 ASN A CA 1
ATOM 866 C C . ASN A 1 184 ? 107.828 66.620 23.742 1.00 47.93 166 ASN A C 1
ATOM 867 O O . ASN A 1 184 ? 108.525 67.596 23.464 1.00 49.01 166 ASN A O 1
ATOM 872 N N . THR A 1 185 ? 108.238 65.6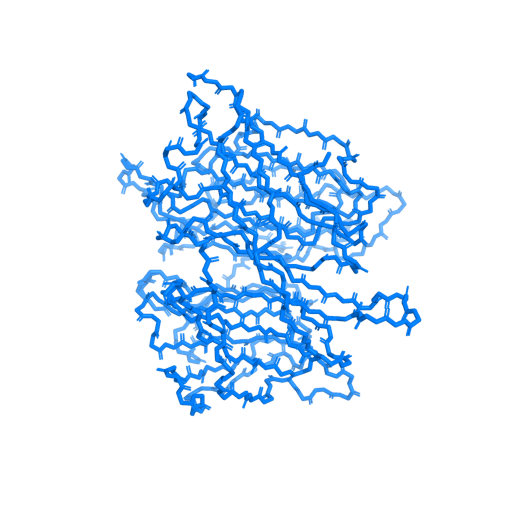08 24.507 1.00 46.94 167 THR A N 1
ATOM 873 C CA . THR A 1 185 ? 109.601 65.488 25.013 1.00 46.88 167 THR A CA 1
ATOM 874 C C . THR A 1 185 ? 110.424 64.578 24.115 1.00 44.47 167 THR A C 1
ATOM 875 O O . THR A 1 185 ? 111.647 64.660 24.114 1.00 44.99 167 THR A O 1
ATOM 879 N N . LEU A 1 186 ? 109.741 63.722 23.354 1.00 41.81 168 LEU A N 1
ATOM 880 C CA . LEU A 1 186 ? 110.371 62.804 22.429 1.00 40.09 168 LEU A CA 1
ATOM 881 C C . LEU A 1 186 ? 109.799 62.938 21.030 1.00 38.29 168 LEU A C 1
ATOM 882 O O . LEU A 1 186 ? 108.665 63.358 20.835 1.00 37.10 168 LEU A O 1
ATOM 887 N N . LEU A 1 187 ? 110.624 62.544 20.070 1.00 38.05 169 LEU A N 1
ATOM 888 C CA . LEU A 1 187 ? 110.302 62.553 18.660 1.00 36.67 169 LEU A CA 1
ATOM 889 C C . LEU A 1 187 ? 110.682 61.176 18.120 1.00 35.36 169 LEU A C 1
ATOM 890 O O . LEU A 1 187 ? 111.783 60.712 18.386 1.00 35.98 169 LEU A O 1
ATOM 895 N N . ALA A 1 188 ? 109.780 60.521 17.395 1.00 33.44 170 ALA A N 1
ATOM 896 C CA . ALA A 1 188 ? 110.067 59.224 16.772 1.00 32.79 170 ALA A CA 1
ATOM 897 C C . ALA A 1 188 ? 110.010 59.335 15.257 1.00 31.90 170 ALA A C 1
ATOM 898 O O . ALA A 1 188 ? 109.101 59.953 14.729 1.00 31.12 170 ALA A O 1
ATOM 900 N N . THR A 1 189 ? 110.977 58.732 14.564 1.00 32.22 171 THR A N 1
ATOM 901 C CA . THR A 1 189 ? 111.045 58.802 13.101 1.00 31.80 171 THR A CA 1
ATOM 902 C C . THR A 1 189 ? 111.214 57.429 12.482 1.00 31.92 171 THR A C 1
ATOM 903 O O . THR A 1 189 ? 111.653 56.494 13.147 1.00 32.42 171 THR A O 1
ATOM 907 N N . GLY A 1 190 ? 110.869 57.325 11.201 1.00 31.61 172 GLY A N 1
ATOM 908 C CA . GLY A 1 190 ? 111.000 56.072 10.459 1.00 32.22 172 GLY A CA 1
ATOM 909 C C . GLY A 1 190 ? 111.125 56.304 8.969 1.00 32.57 172 GLY A C 1
ATOM 910 O O . GLY A 1 190 ? 110.503 57.222 8.423 1.00 32.03 172 GLY A O 1
ATOM 911 N N . GLY A 1 191 ? 111.921 55.467 8.312 1.00 33.89 173 GLY A N 1
ATOM 912 C CA . GLY A 1 191 ? 112.207 55.642 6.890 1.00 35.01 173 GLY A CA 1
ATOM 913 C C . GLY A 1 191 ? 112.577 54.369 6.159 1.00 36.03 173 GLY A C 1
ATOM 914 O O . GLY A 1 191 ? 112.262 53.267 6.611 1.00 35.74 173 GLY A O 1
ATOM 915 N N . THR A 1 192 ? 113.274 54.538 5.036 1.00 37.45 174 THR A N 1
ATOM 916 C CA . THR A 1 192 ? 113.589 53.427 4.123 1.00 38.49 174 THR A CA 1
ATOM 917 C C . THR A 1 192 ? 114.484 52.352 4.747 1.00 39.00 174 THR A C 1
ATOM 918 O O . THR A 1 192 ? 114.387 51.189 4.367 1.00 39.41 174 THR A O 1
ATOM 922 N N . ASP A 1 193 ? 115.337 52.727 5.702 1.00 38.78 175 ASP A N 1
ATOM 923 C CA . ASP A 1 193 ? 116.304 51.779 6.261 1.00 39.95 175 ASP A CA 1
ATOM 924 C C . ASP A 1 193 ? 115.724 50.784 7.281 1.00 39.46 175 ASP A C 1
ATOM 925 O O . ASP A 1 193 ? 116.431 49.870 7.700 1.00 40.90 175 ASP A O 1
ATOM 930 N N . GLY A 1 194 ? 114.460 50.963 7.677 1.00 37.59 176 GLY A N 1
ATOM 931 C CA . GLY A 1 194 ? 113.799 50.062 8.611 1.00 36.84 176 GLY A CA 1
ATOM 932 C C . GLY A 1 194 ? 114.046 50.333 10.084 1.00 36.52 176 GLY A C 1
ATOM 933 O O . GLY A 1 194 ? 113.532 49.599 10.926 1.00 36.65 176 GLY A O 1
ATOM 934 N N . TYR A 1 195 ? 114.811 51.377 10.409 1.00 36.38 177 TYR A N 1
ATOM 935 C CA . TYR A 1 195 ? 115.131 51.702 11.801 1.00 36.43 177 TYR A CA 1
ATOM 936 C C . TYR A 1 195 ? 114.238 52.802 12.358 1.00 34.97 177 TYR A C 1
ATOM 937 O O . TYR A 1 195 ? 114.046 53.850 11.734 1.00 34.38 177 TYR A O 1
ATOM 946 N N . VAL A 1 196 ? 113.699 52.548 13.543 1.00 34.71 178 VAL A N 1
ATOM 947 C CA . VAL A 1 196 ? 113.037 53.576 14.329 1.00 33.74 178 VAL A CA 1
ATOM 948 C C . VAL A 1 196 ? 114.093 54.273 15.148 1.00 34.25 178 VAL A C 1
ATOM 949 O O . VAL A 1 196 ? 114.879 53.624 15.814 1.00 35.87 178 VAL A O 1
ATOM 953 N N . ARG A 1 197 ? 114.089 55.593 15.121 1.00 33.67 179 ARG A N 1
ATOM 954 C CA . ARG A 1 197 ? 115.005 56.374 15.933 1.00 34.53 179 ARG A CA 1
ATOM 955 C C . ARG A 1 197 ? 114.183 57.322 16.767 1.00 33.83 179 ARG A C 1
ATOM 956 O O . ARG A 1 197 ? 113.195 57.863 16.272 1.00 32.73 179 ARG A O 1
ATOM 964 N N . VAL A 1 198 ? 114.572 57.491 18.029 1.00 34.64 180 VAL A N 1
ATOM 965 C CA . VAL A 1 198 ? 113.863 58.363 18.949 1.00 34.94 180 VAL A CA 1
ATOM 966 C C . VAL A 1 198 ? 114.820 59.430 19.460 1.00 36.35 180 VAL A C 1
ATOM 967 O O . VAL A 1 198 ? 115.950 59.129 19.843 1.00 37.56 180 VAL A O 1
ATOM 971 N N . TRP A 1 199 ? 114.330 60.669 19.483 1.00 36.39 181 TRP A N 1
ATOM 972 C CA . TRP A 1 199 ? 115.145 61.865 19.692 1.00 37.53 181 TRP A CA 1
ATOM 973 C C . TRP A 1 199 ? 114.524 62.729 20.785 1.00 38.65 181 TRP A C 1
ATOM 974 O O . TRP A 1 199 ? 113.298 62.849 20.848 1.00 37.20 181 TRP A O 1
ATOM 985 N N . LYS A 1 200 ? 115.368 63.332 21.626 1.00 40.96 182 LYS A N 1
ATOM 986 C CA . LYS A 1 200 ? 114.908 64.316 22.608 1.00 42.61 182 LYS A CA 1
ATOM 987 C C . LYS A 1 200 ? 114.536 65.599 21.881 1.00 42.57 182 LYS A C 1
ATOM 988 O O . LYS A 1 200 ? 115.103 65.899 20.835 1.00 42.45 182 LYS A O 1
ATOM 993 N N . VAL A 1 201 ? 113.592 66.346 22.448 1.00 43.17 183 VAL A N 1
ATOM 994 C CA . VAL A 1 201 ? 113.089 67.588 21.870 1.00 43.44 183 VAL A CA 1
ATOM 995 C C . VAL A 1 201 ? 113.347 68.705 22.878 1.00 46.06 183 VAL A C 1
ATOM 996 O O . VAL A 1 201 ? 112.944 68.551 24.030 1.00 47.64 183 VAL A O 1
ATOM 1000 N N . PRO A 1 202 ? 113.974 69.828 22.500 1.00 47.71 184 PRO A N 1
ATOM 1001 C CA . PRO A 1 202 ? 114.373 70.198 21.124 1.00 47.21 184 PRO A CA 1
ATOM 1002 C C . PRO A 1 202 ? 115.818 69.863 20.723 1.00 47.65 184 PRO A C 1
ATOM 1003 O O . PRO A 1 202 ? 116.242 70.252 19.633 1.00 47.74 184 PRO A O 1
ATOM 1007 N N . SER A 1 203 ? 116.561 69.153 21.570 1.00 48.21 185 SER A N 1
ATOM 1008 C CA . SER A 1 203 ? 117.997 68.958 21.339 1.00 49.14 185 SER A CA 1
ATOM 1009 C C . SER A 1 203 ? 118.328 67.995 20.197 1.00 47.46 185 SER A C 1
ATOM 1010 O O . SER A 1 203 ? 119.422 68.064 19.642 1.00 48.22 185 SER A O 1
ATOM 1013 N N . LEU A 1 204 ? 117.394 67.105 19.859 1.00 45.41 186 LEU A N 1
ATOM 1014 C CA . LEU A 1 204 ? 117.631 66.001 18.910 1.00 44.17 186 LEU A CA 1
ATOM 1015 C C . LEU A 1 204 ? 118.832 65.115 19.284 1.00 45.30 186 LEU A C 1
ATOM 1016 O O . LEU A 1 204 ? 119.548 64.607 18.424 1.00 44.93 186 LEU A O 1
ATOM 1021 N N . GLU A 1 205 ? 119.027 64.941 20.588 1.00 47.00 187 GLU A N 1
ATOM 1022 C CA . GLU A 1 205 ? 119.916 63.931 21.124 1.00 48.47 187 GLU A CA 1
ATOM 1023 C C . GLU A 1 205 ? 119.216 62.602 20.894 1.00 47.09 187 GLU A C 1
ATOM 1024 O O . GLU A 1 205 ? 118.063 62.426 21.291 1.00 46.05 187 GLU A O 1
ATOM 1030 N N . LYS A 1 206 ? 119.906 61.678 20.240 1.00 47.35 188 LYS A N 1
ATOM 1031 C CA . LYS A 1 206 ? 119.353 60.366 19.971 1.00 46.41 188 LYS A CA 1
ATOM 1032 C C . LYS A 1 206 ? 119.265 59.576 21.261 1.00 46.96 188 LYS A C 1
ATOM 1033 O O . LYS A 1 206 ? 120.259 59.443 21.957 1.00 48.70 188 LYS A O 1
ATOM 1039 N N . VAL A 1 207 ? 118.078 59.061 21.570 1.00 46.08 189 VAL A N 1
ATOM 1040 C CA . VAL A 1 207 ? 117.868 58.216 22.763 1.00 47.20 189 VAL A CA 1
ATOM 1041 C C . VAL A 1 207 ? 117.577 56.748 22.456 1.00 46.77 189 VAL A C 1
ATOM 1042 O O . VAL A 1 207 ? 117.787 55.907 23.322 1.00 48.20 189 VAL A O 1
ATOM 1046 N N . LEU A 1 208 ? 117.088 56.438 21.256 1.00 45.44 190 LEU A N 1
ATOM 1047 C CA . LEU A 1 208 ? 116.895 55.051 20.828 1.00 45.24 190 LEU A CA 1
ATOM 1048 C C . LEU A 1 208 ? 117.180 54.886 19.355 1.00 44.27 190 LEU A C 1
ATOM 1049 O O . LEU A 1 208 ? 117.090 55.823 18.577 1.00 43.87 190 LEU A O 1
ATOM 1054 N N . GLU A 1 209 ? 117.489 53.658 18.985 1.00 44.65 191 GLU A N 1
ATOM 1055 C CA . GLU A 1 209 ? 117.742 53.293 17.610 1.00 44.14 191 GLU A CA 1
ATOM 1056 C C . GLU A 1 209 ? 117.620 51.784 17.582 1.00 44.76 191 GLU A C 1
ATOM 1057 O O . GLU A 1 209 ? 118.287 51.102 18.368 1.00 47.46 191 GLU A O 1
ATOM 1063 N N . PHE A 1 210 ? 116.748 51.265 16.727 1.00 43.28 192 PHE A N 1
ATOM 1064 C CA . PHE A 1 210 ? 116.608 49.823 16.571 1.00 43.62 192 PHE A CA 1
ATOM 1065 C C . PHE A 1 210 ? 115.920 49.472 15.264 1.00 42.66 192 PHE A C 1
ATOM 1066 O O . PHE A 1 210 ? 115.143 50.267 14.724 1.00 40.49 192 PHE A O 1
ATOM 1074 N N . LYS A 1 211 ? 116.223 48.275 14.769 1.00 44.13 193 LYS A N 1
ATOM 1075 C CA . LYS A 1 211 ? 115.599 47.739 13.564 1.00 44.07 193 LYS A CA 1
ATOM 1076 C C . LYS A 1 211 ? 114.174 47.322 13.914 1.00 43.10 193 LYS A C 1
ATOM 1077 O O . LYS A 1 211 ? 113.969 46.442 14.753 1.00 43.90 193 LYS A O 1
ATOM 1082 N N . ALA A 1 212 ? 113.203 47.995 13.299 1.00 41.57 194 ALA A N 1
ATOM 1083 C CA . ALA A 1 212 ? 111.787 47.672 13.464 1.00 41.22 194 ALA A CA 1
ATOM 1084 C C . ALA A 1 212 ? 111.241 46.809 12.331 1.00 41.97 194 ALA A C 1
ATOM 1085 O O . ALA A 1 212 ? 110.322 46.024 12.557 1.00 41.77 194 ALA A O 1
ATOM 1087 N N . HIS A 1 213 ? 111.769 46.981 11.115 1.00 43.19 195 HIS A N 1
ATOM 1088 C CA . HIS A 1 213 ? 111.326 46.210 9.949 1.00 44.48 195 HIS A CA 1
ATOM 1089 C C . HIS A 1 213 ? 112.468 45.883 9.003 1.00 47.64 195 HIS A C 1
ATOM 1090 O O . HIS A 1 213 ? 113.513 46.540 9.010 1.00 48.34 195 HIS A O 1
ATOM 1097 N N . GLU A 1 214 ? 112.240 44.847 8.199 1.00 50.87 196 GLU A N 1
ATOM 1098 C CA . GLU A 1 214 ? 113.183 44.402 7.185 1.00 54.24 196 GLU A CA 1
ATOM 1099 C C . GLU A 1 214 ? 113.088 45.215 5.895 1.00 54.25 196 GLU A C 1
ATOM 1100 O O . GLU A 1 214 ? 113.914 45.035 4.999 1.00 58.02 196 GLU A O 1
ATOM 1106 N N . GLY A 1 215 ? 112.100 46.100 5.792 1.00 51.98 197 GLY A N 1
ATOM 1107 C CA . GLY A 1 215 ? 112.011 47.028 4.673 1.00 51.00 197 GLY A CA 1
ATOM 1108 C C . GLY A 1 215 ? 111.773 48.445 5.143 1.00 48.55 197 GLY A C 1
ATOM 1109 O O . GLY A 1 215 ? 112.130 48.808 6.263 1.00 47.61 197 GLY A O 1
ATOM 1110 N N . GLU A 1 216 ? 111.146 49.236 4.280 1.00 47.07 198 GLU A N 1
ATOM 1111 C CA . GLU A 1 216 ? 110.849 50.630 4.585 1.00 45.22 198 GLU A CA 1
ATOM 1112 C C . GLU A 1 216 ? 109.738 50.673 5.618 1.00 42.53 198 GLU A C 1
ATOM 1113 O O . GLU A 1 216 ? 108.855 49.828 5.620 1.00 42.29 198 GLU A O 1
ATOM 1119 N N . ILE A 1 217 ? 109.806 51.656 6.500 1.00 40.54 199 ILE A N 1
ATOM 1120 C CA . ILE A 1 217 ? 108.748 51.931 7.448 1.00 38.53 199 ILE A CA 1
ATOM 1121 C C . ILE A 1 217 ? 107.725 52.812 6.734 1.00 37.06 199 ILE A C 1
ATOM 1122 O O . ILE A 1 217 ? 108.079 53.848 6.183 1.00 36.62 199 ILE A O 1
ATOM 1127 N N . GLU A 1 218 ? 106.464 52.386 6.734 1.00 36.13 200 GLU A N 1
ATOM 1128 C CA . GLU A 1 218 ? 105.393 53.129 6.079 1.00 35.32 200 GLU A CA 1
ATOM 1129 C C . GLU A 1 218 ? 104.709 54.112 7.011 1.00 33.06 200 GLU A C 1
ATOM 1130 O O . GLU A 1 218 ? 104.356 55.197 6.588 1.00 32.71 200 GLU A O 1
ATOM 1136 N N . ASP A 1 219 ? 104.502 53.736 8.265 1.00 32.11 201 ASP A N 1
ATOM 1137 C CA . ASP A 1 219 ? 103.898 54.637 9.247 1.00 31.09 201 ASP A CA 1
ATOM 1138 C C . ASP A 1 219 ? 104.339 54.235 10.637 1.00 31.52 201 ASP A C 1
ATOM 1139 O O . ASP A 1 219 ? 104.906 53.163 10.842 1.00 31.83 201 ASP A O 1
ATOM 1144 N N . LEU A 1 220 ? 104.085 55.116 11.590 1.00 31.97 202 LEU A N 1
ATOM 1145 C CA . LEU A 1 220 ? 104.231 54.786 12.995 1.00 33.18 202 LEU A CA 1
ATOM 1146 C C . LEU A 1 220 ? 103.380 55.716 13.848 1.00 33.21 202 LEU A C 1
ATOM 1147 O O . LEU A 1 220 ? 102.874 56.741 13.357 1.00 33.22 202 LEU A O 1
ATOM 1152 N N . ALA A 1 221 ? 103.224 55.349 15.117 1.00 33.78 203 ALA A N 1
ATOM 1153 C CA . ALA A 1 221 ? 102.386 56.102 16.050 1.00 34.14 203 ALA A CA 1
ATOM 1154 C C . ALA A 1 221 ? 102.799 55.813 17.478 1.00 35.57 203 ALA A C 1
ATOM 1155 O O . ALA A 1 221 ? 102.909 54.653 17.856 1.00 36.43 203 ALA A O 1
ATOM 1157 N N . LEU A 1 222 ? 103.048 56.867 18.253 1.00 37.07 204 LEU A N 1
ATOM 1158 C CA . LEU A 1 222 ? 103.241 56.749 19.703 1.00 39.33 204 LEU A CA 1
ATOM 1159 C C . LEU A 1 222 ? 101.884 56.868 20.392 1.00 40.22 204 LEU A C 1
ATOM 1160 O O . LEU A 1 222 ? 101.222 57.896 20.275 1.00 40.01 204 LEU A O 1
ATOM 1165 N N . GLY A 1 223 ? 101.478 55.818 21.101 1.00 41.31 205 GLY A N 1
ATOM 1166 C CA . GLY A 1 223 ? 100.183 55.783 21.762 1.00 42.49 205 GLY A CA 1
ATOM 1167 C C . GLY A 1 223 ? 100.252 56.195 23.225 1.00 44.62 205 GLY A C 1
ATOM 1168 O O . GLY A 1 223 ? 101.324 56.555 23.708 1.00 45.05 205 GLY A O 1
ATOM 1169 N N A PRO A 1 224 ? 99.123 56.110 23.943 0.50 46.20 206 PRO A N 1
ATOM 1170 N N B PRO A 1 224 ? 99.096 56.167 23.929 0.50 46.11 206 PRO A N 1
ATOM 1171 C CA A PRO A 1 224 ? 99.170 56.246 25.394 0.50 48.30 206 PRO A CA 1
ATOM 1172 C CA B PRO A 1 224 ? 98.880 56.629 25.312 0.50 48.09 206 PRO A CA 1
ATOM 1173 C C A PRO A 1 224 ? 99.982 55.135 26.059 0.50 49.25 206 PRO A C 1
ATOM 1174 C C B PRO A 1 224 ? 99.796 56.155 26.442 0.50 49.50 206 PRO A C 1
ATOM 1175 O O A PRO A 1 224 ? 100.287 54.107 25.437 0.50 48.24 206 PRO A O 1
ATOM 1176 O O B PRO A 1 224 ? 100.101 56.953 27.314 0.50 50.80 206 PRO A O 1
ATOM 1183 N N A ASP A 1 225 ? 100.340 55.375 27.315 0.50 51.08 207 ASP A N 1
ATOM 1184 N N B ASP A 1 225 ? 100.183 54.882 26.484 0.50 49.79 207 ASP A N 1
ATOM 1185 C CA A ASP A 1 225 ? 101.215 54.494 28.087 0.50 52.40 207 ASP A CA 1
ATOM 1186 C CA B ASP A 1 225 ? 100.962 54.386 27.633 0.50 51.66 207 ASP A CA 1
ATOM 1187 C C A ASP A 1 225 ? 102.442 54.038 27.298 0.50 50.98 207 ASP A C 1
ATOM 1188 C C B ASP A 1 225 ? 102.382 54.028 27.229 0.50 50.84 207 ASP A C 1
ATOM 1189 O O A ASP A 1 225 ? 102.881 52.891 27.446 0.50 51.77 207 ASP A O 1
ATOM 1190 O O B ASP A 1 225 ? 102.899 52.967 27.595 0.50 51.89 207 ASP A O 1
ATOM 1195 N N . GLY A 1 226 ? 103.002 54.935 26.481 1.00 49.41 208 GLY A N 1
ATOM 1196 C CA . GLY A 1 226 ? 104.307 54.709 25.847 1.00 48.73 208 GLY A CA 1
ATOM 1197 C C . GLY A 1 226 ? 104.436 53.788 24.655 1.00 47.07 208 GLY A C 1
ATOM 1198 O O . GLY A 1 226 ? 105.529 53.676 24.111 1.00 47.56 208 GLY A O 1
ATOM 1199 N N . LYS A 1 227 ? 103.354 53.141 24.228 1.00 46.09 209 LYS A N 1
ATOM 1200 C CA . LYS A 1 227 ? 103.461 52.097 23.217 1.00 44.89 209 LYS A CA 1
ATOM 1201 C C . LYS A 1 227 ? 103.754 52.736 21.847 1.00 42.41 209 LYS A C 1
ATOM 1202 O O . LYS A 1 227 ? 103.234 53.816 21.526 1.00 41.48 209 LYS A O 1
ATOM 1206 N N . LEU A 1 228 ? 104.619 52.086 21.069 1.00 40.92 210 LEU A N 1
ATOM 1207 C CA . LEU A 1 228 ? 104.898 52.488 19.691 1.00 38.45 210 LEU A CA 1
ATOM 1208 C C . LEU A 1 228 ? 104.398 51.409 18.728 1.00 36.77 210 LEU A C 1
ATOM 1209 O O . LEU A 1 228 ? 104.735 50.244 18.882 1.00 37.03 210 LEU A O 1
ATOM 1214 N N . VAL A 1 229 ? 103.619 51.812 17.729 1.00 34.79 211 VAL A N 1
ATOM 1215 C CA . VAL A 1 229 ? 103.216 50.913 16.650 1.00 34.02 211 VAL A CA 1
ATOM 1216 C C . VAL A 1 229 ? 103.954 51.322 15.394 1.00 32.45 211 VAL A C 1
ATOM 1217 O O . VAL A 1 229 ? 104.051 52.501 15.098 1.00 31.22 211 VAL A O 1
ATOM 1221 N N . THR A 1 230 ? 104.473 50.335 14.671 1.00 32.64 212 THR A N 1
ATOM 1222 C CA . THR A 1 230 ? 105.149 50.558 13.392 1.00 32.07 212 THR A CA 1
ATOM 1223 C C . THR A 1 230 ? 104.641 49.565 12.361 1.00 32.54 212 THR A C 1
ATOM 1224 O O . THR A 1 230 ? 104.351 48.418 12.688 1.00 32.95 212 THR A O 1
ATOM 1228 N N . VAL A 1 231 ? 104.563 50.015 11.113 1.00 32.69 213 VAL A N 1
ATOM 1229 C CA . VAL A 1 231 ? 104.151 49.176 9.997 1.00 33.63 213 VAL A CA 1
ATOM 1230 C C . VAL A 1 231 ? 105.153 49.339 8.856 1.00 34.73 213 VAL A C 1
ATOM 1231 O O . VAL A 1 231 ? 105.544 50.457 8.531 1.00 34.14 213 VAL A O 1
ATOM 1235 N N . GLY A 1 232 ? 105.585 48.220 8.278 1.00 36.84 214 GLY A N 1
ATOM 1236 C CA . GLY A 1 232 ? 106.551 48.228 7.198 1.00 38.49 214 GLY A CA 1
ATOM 1237 C C . GLY A 1 232 ? 106.091 47.525 5.935 1.00 40.64 214 GLY A C 1
ATOM 1238 O O . GLY A 1 232 ? 105.011 46.934 5.887 1.00 41.34 214 GLY A O 1
ATOM 1239 N N . ARG A 1 233 ? 106.945 47.607 4.914 1.00 43.48 215 ARG A N 1
ATOM 1240 C CA . ARG A 1 233 ? 106.804 46.853 3.666 1.00 45.81 215 ARG A CA 1
ATOM 1241 C C . ARG A 1 233 ? 107.066 45.370 3.835 1.00 46.17 215 ARG A C 1
ATOM 1242 O O . ARG A 1 233 ? 106.738 44.597 2.943 1.00 47.54 215 ARG A O 1
ATOM 1250 N N . ASP A 1 234 ? 107.674 44.969 4.954 1.00 45.59 216 ASP A N 1
ATOM 1251 C CA . ASP A 1 234 ? 107.831 43.547 5.279 1.00 46.40 216 ASP A CA 1
ATOM 1252 C C . ASP A 1 234 ? 106.527 42.872 5.756 1.00 46.46 216 ASP A C 1
ATOM 1253 O O . ASP A 1 234 ? 106.579 41.785 6.320 1.00 47.93 216 ASP A O 1
ATOM 1258 N N . LEU A 1 235 ? 105.376 43.530 5.550 1.00 45.19 217 LEU A N 1
ATOM 1259 C CA . LEU A 1 235 ? 104.041 42.997 5.854 1.00 44.97 217 LEU A CA 1
ATOM 1260 C C . LEU A 1 235 ? 103.708 42.878 7.343 1.00 44.56 217 LEU A C 1
ATOM 1261 O O . LEU A 1 235 ? 102.617 42.416 7.686 1.00 45.99 217 LEU A O 1
ATOM 1266 N N . LYS A 1 236 ? 104.608 43.322 8.220 1.00 43.43 218 LYS A N 1
ATOM 1267 C CA . LYS A 1 236 ? 104.437 43.150 9.655 1.00 42.55 218 LYS A CA 1
ATOM 1268 C C . LYS A 1 236 ? 103.959 44.465 10.263 1.00 39.67 218 LYS A C 1
ATOM 1269 O O . LYS A 1 236 ? 104.206 45.537 9.723 1.00 38.22 218 LYS A O 1
ATOM 1273 N N . ALA A 1 237 ? 103.196 44.352 11.342 1.00 39.05 219 ALA A N 1
ATOM 1274 C CA . ALA A 1 237 ? 102.823 45.472 12.180 1.00 37.50 219 ALA A CA 1
ATOM 1275 C C . ALA A 1 237 ? 103.261 45.112 13.598 1.00 38.48 219 ALA A C 1
ATOM 1276 O O . ALA A 1 237 ? 102.828 44.098 14.152 1.00 39.63 219 ALA A O 1
ATOM 1278 N N . SER A 1 238 ? 104.130 45.938 14.171 1.00 38.07 220 SER A N 1
ATOM 1279 C CA . SER A 1 238 ? 104.793 45.625 15.429 1.00 39.20 220 SER A CA 1
ATOM 1280 C C . SER A 1 238 ? 104.469 46.671 16.472 1.00 38.38 220 SER A C 1
ATOM 1281 O O . SER A 1 238 ? 104.325 47.843 16.155 1.00 36.81 220 SER A O 1
ATOM 1284 N N . VAL A 1 239 ? 104.355 46.220 17.717 1.00 39.93 221 VAL A N 1
ATOM 1285 C CA . VAL A 1 239 ? 104.044 47.071 18.857 1.00 40.24 221 VAL A CA 1
ATOM 1286 C C . VAL A 1 239 ? 105.228 46.999 19.807 1.00 41.41 221 VAL A C 1
ATOM 1287 O O . VAL A 1 239 ? 105.659 45.913 20.164 1.00 42.60 221 VAL A O 1
ATOM 1291 N N . TRP A 1 240 ? 105.736 48.154 20.220 1.00 41.69 222 TRP A N 1
ATOM 1292 C CA . TRP A 1 240 ? 106.999 48.236 20.956 1.00 43.90 222 TRP A CA 1
ATOM 1293 C C . TRP A 1 240 ? 106.850 48.996 22.265 1.00 45.95 222 TRP A C 1
ATOM 1294 O O . TRP A 1 240 ? 105.999 49.877 22.390 1.00 45.37 222 TRP A O 1
ATOM 1305 N N . GLN A 1 241 ? 107.698 48.639 23.228 1.00 49.17 223 GLN A N 1
ATOM 1306 C CA . GLN A 1 241 ? 107.887 49.394 24.460 1.00 51.81 223 GLN A CA 1
ATOM 1307 C C . GLN A 1 241 ? 109.381 49.709 24.493 1.00 51.85 223 GLN A C 1
ATOM 1308 O O . GLN A 1 241 ? 110.198 48.800 24.611 1.00 53.32 223 GLN A O 1
ATOM 1314 N N . LYS A 1 242 ? 109.731 50.987 24.357 1.00 50.86 224 LYS A N 1
ATOM 1315 C CA . LYS A 1 242 ? 111.100 51.404 24.042 1.00 51.10 224 LYS A CA 1
ATOM 1316 C C . LYS A 1 242 ? 111.586 50.615 22.806 1.00 50.67 224 LYS A C 1
ATOM 1317 O O . LYS A 1 242 ? 110.960 50.721 21.755 1.00 49.03 224 LYS A O 1
ATOM 1320 N N . ASP A 1 243 ? 112.643 49.806 22.927 1.00 52.32 225 ASP A N 1
ATOM 1321 C CA . ASP A 1 243 ? 113.134 48.989 21.807 1.00 52.31 225 ASP A CA 1
ATOM 1322 C C . ASP A 1 243 ? 112.752 47.504 21.925 1.00 53.13 225 ASP A C 1
ATOM 1323 O O . ASP A 1 243 ? 113.221 46.681 21.134 1.00 53.49 225 ASP A O 1
ATOM 1328 N N . GLN A 1 244 ? 111.892 47.171 22.890 1.00 53.56 226 GLN A N 1
ATOM 1329 C CA . GLN A 1 244 ? 111.466 45.795 23.139 1.00 54.89 226 GLN A CA 1
ATOM 1330 C C . GLN A 1 244 ? 110.114 45.516 22.477 1.00 52.82 226 GLN A C 1
ATOM 1331 O O . GLN A 1 244 ? 109.148 46.254 22.691 1.00 51.76 226 GLN A O 1
ATOM 1337 N N . LEU A 1 245 ? 110.049 44.454 21.678 1.00 51.91 227 LEU A N 1
ATOM 1338 C CA . LEU A 1 245 ? 108.812 44.067 21.003 1.00 50.48 227 LEU A CA 1
ATOM 1339 C C . LEU A 1 245 ? 107.800 43.530 22.009 1.00 51.80 227 LEU A C 1
ATOM 1340 O O . LEU A 1 245 ? 108.082 42.574 22.721 1.00 54.59 227 LEU A O 1
ATOM 1345 N N . VAL A 1 246 ? 106.632 44.158 22.068 1.00 50.60 228 VAL A N 1
ATOM 1346 C CA . VAL A 1 246 ? 105.546 43.743 22.956 1.00 51.69 228 VAL A CA 1
ATOM 1347 C C . VAL A 1 246 ? 104.756 42.609 22.302 1.00 51.75 228 VAL A C 1
ATOM 1348 O O . VAL A 1 246 ? 104.491 41.582 22.917 1.00 54.00 228 VAL A O 1
ATOM 1352 N N . THR A 1 247 ? 104.359 42.832 21.056 1.00 49.92 229 THR A N 1
ATOM 1353 C CA . THR A 1 247 ? 103.564 41.882 20.282 1.00 50.06 229 THR A CA 1
ATOM 1354 C C . THR A 1 247 ? 103.554 42.332 18.829 1.00 48.22 229 THR A C 1
ATOM 1355 O O . THR A 1 247 ? 103.995 43.430 18.509 1.00 46.13 229 THR A O 1
ATOM 1359 N N . GLN A 1 248 ? 103.049 41.472 17.960 1.00 49.65 230 GLN A N 1
ATOM 1360 C CA . GLN A 1 248 ? 102.714 41.859 16.604 1.00 49.20 230 GLN A CA 1
ATOM 1361 C C . GLN A 1 248 ? 101.221 41.718 16.396 1.00 50.31 230 GLN A C 1
ATOM 1362 O O . GLN A 1 248 ? 100.541 41.054 17.184 1.00 52.13 230 GLN A O 1
ATOM 1368 N N . LEU A 1 249 ? 100.724 42.377 15.351 1.00 49.91 231 LEU A N 1
ATOM 1369 C CA . LEU A 1 249 ? 99.346 42.247 14.904 1.00 50.83 231 LEU A CA 1
ATOM 1370 C C . LEU A 1 249 ? 99.331 41.230 13.776 1.00 53.09 231 LEU A C 1
ATOM 1371 O O . LEU A 1 249 ? 100.137 41.331 12.847 1.00 52.33 231 LEU A O 1
ATOM 1376 N N . HIS A 1 250 ? 98.415 40.260 13.860 1.00 56.90 232 HIS A N 1
ATOM 1377 C CA . HIS A 1 250 ? 98.447 39.064 12.999 1.00 60.00 232 HIS A CA 1
ATOM 1378 C C . HIS A 1 250 ? 97.304 38.933 11.980 1.00 60.13 232 HIS A C 1
ATOM 1379 O O . HIS A 1 250 ? 97.237 37.914 11.280 1.00 63.00 232 HIS A O 1
ATOM 1386 N N . TRP A 1 251 ? 96.421 39.936 11.907 1.00 57.55 233 TRP A N 1
ATOM 1387 C CA . TRP A 1 251 ? 95.366 40.060 10.866 1.00 56.52 233 TRP A CA 1
ATOM 1388 C C . TRP A 1 251 ? 95.787 39.523 9.475 1.00 58.68 233 TRP A C 1
ATOM 1389 O O . TRP A 1 251 ? 95.074 38.709 8.863 1.00 57.17 233 TRP A O 1
ATOM 1400 N N . GLN A 1 252 ? 96.972 39.971 9.023 1.00 60.69 234 GLN A N 1
ATOM 1401 C CA . GLN A 1 252 ? 97.512 39.719 7.661 1.00 63.21 234 GLN A CA 1
ATOM 1402 C C . GLN A 1 252 ? 97.695 38.258 7.225 1.00 67.70 234 GLN A C 1
ATOM 1403 O O . GLN A 1 252 ? 97.807 37.991 6.022 1.00 68.71 234 GLN A O 1
ATOM 1405 N N . GLU A 1 253 ? 97.748 37.334 8.187 1.00 70.94 235 GLU A N 1
ATOM 1406 C CA . GLU A 1 253 ? 98.022 35.928 7.917 1.00 74.02 235 GLU A CA 1
ATOM 1407 C C . GLU A 1 253 ? 96.708 35.188 7.787 1.00 74.72 235 GLU A C 1
ATOM 1408 O O . GLU A 1 253 ? 96.695 34.022 7.425 1.00 77.35 235 GLU A O 1
ATOM 1414 N N . PRO A 1 256 ? 93.637 32.435 2.889 1.00 94.22 238 PRO A N 1
ATOM 1415 C CA . PRO A 1 256 ? 93.396 31.278 2.028 1.00 97.52 238 PRO A CA 1
ATOM 1416 C C . PRO A 1 256 ? 94.645 30.757 1.293 1.00 99.41 238 PRO A C 1
ATOM 1417 O O . PRO A 1 256 ? 95.712 31.394 1.318 1.00 97.53 238 PRO A O 1
ATOM 1419 N N . THR A 1 257 ? 94.486 29.595 0.653 1.00 102.57 239 THR A N 1
ATOM 1420 C CA . THR A 1 257 ? 95.545 28.948 -0.142 1.00 103.81 239 THR A CA 1
ATOM 1421 C C . THR A 1 257 ? 95.778 29.695 -1.452 1.00 101.99 239 THR A C 1
ATOM 1422 O O . THR A 1 257 ? 96.921 29.961 -1.831 1.00 100.44 239 THR A O 1
ATOM 1424 N N . PHE A 1 258 ? 94.676 30.037 -2.123 1.00 101.75 240 PHE A N 1
ATOM 1425 C CA . PHE A 1 258 ? 94.693 30.809 -3.365 1.00 100.92 240 PHE A CA 1
ATOM 1426 C C . PHE A 1 258 ? 94.514 32.314 -3.107 1.00 96.80 240 PHE A C 1
ATOM 1427 O O . PHE A 1 258 ? 93.774 32.979 -3.834 1.00 97.66 240 PHE A O 1
ATOM 1435 N N . SER A 1 259 ? 95.181 32.856 -2.086 1.00 93.21 241 SER A N 1
ATOM 1436 C CA . SER A 1 259 ? 95.169 34.302 -1.839 1.00 88.35 241 SER A CA 1
ATOM 1437 C C . SER A 1 259 ? 96.013 34.973 -2.923 1.00 86.09 241 SER A C 1
ATOM 1438 O O . SER A 1 259 ? 97.230 34.779 -2.971 1.00 86.31 241 SER A O 1
ATOM 1440 N N . SER A 1 260 ? 95.352 35.734 -3.799 1.00 83.57 242 SER A N 1
ATOM 1441 C CA . SER A 1 260 ? 96.003 36.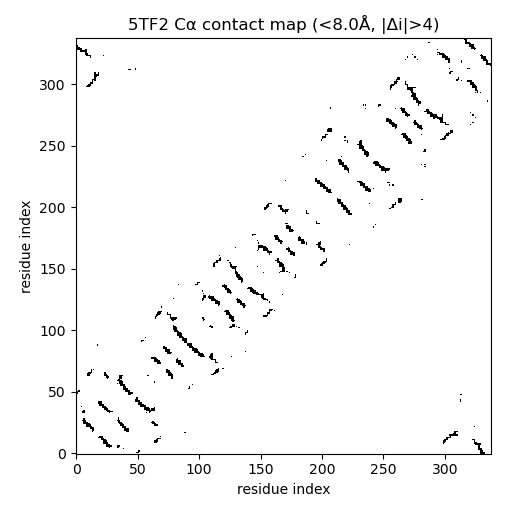432 -4.929 1.00 80.99 242 SER A CA 1
ATOM 1442 C C . SER A 1 260 ? 97.158 37.364 -4.503 1.00 75.82 242 SER A C 1
ATOM 1443 O O . SER A 1 260 ? 98.149 37.506 -5.227 1.00 75.79 242 SER A O 1
ATOM 1445 N N . THR A 1 261 ? 97.025 37.988 -3.334 1.00 69.80 243 THR A N 1
ATOM 1446 C CA . THR A 1 261 ? 98.085 38.833 -2.787 1.00 65.43 243 THR A CA 1
ATOM 1447 C C . THR A 1 261 ? 98.020 38.865 -1.256 1.00 61.59 243 THR A C 1
ATOM 1448 O O . THR A 1 261 ? 96.923 38.779 -0.682 1.00 61.92 243 THR A O 1
ATOM 1452 N N . PRO A 1 262 ? 99.190 38.969 -0.591 1.00 57.79 244 PRO A N 1
ATOM 1453 C CA . PRO A 1 262 ? 99.166 39.306 0.823 1.00 54.77 244 PRO A CA 1
ATOM 1454 C C . PRO A 1 262 ? 98.883 40.785 1.016 1.00 50.68 244 PRO A C 1
ATOM 1455 O O . PRO A 1 262 ? 99.117 41.591 0.120 1.00 49.16 244 PRO A O 1
ATOM 1459 N N . TYR A 1 263 ? 98.384 41.115 2.195 1.00 48.56 245 TYR A N 1
ATOM 1460 C CA . TYR A 1 263 ? 98.123 42.486 2.582 1.00 46.05 245 TYR A CA 1
ATOM 1461 C C . TYR A 1 263 ? 99.304 43.035 3.341 1.00 45.09 245 TYR A C 1
ATOM 1462 O O . TYR A 1 263 ? 100.024 42.294 4.017 1.00 45.97 245 TYR A O 1
ATOM 1471 N N . ARG A 1 264 ? 99.509 44.340 3.214 1.00 43.83 246 ARG A N 1
ATOM 1472 C CA . ARG A 1 264 ? 100.459 45.038 4.062 1.00 42.99 246 ARG A CA 1
ATOM 1473 C C . ARG A 1 264 ? 99.772 46.199 4.753 1.00 40.22 246 ARG A C 1
ATOM 1474 O O . ARG A 1 264 ? 98.852 46.803 4.200 1.00 39.72 246 ARG A O 1
ATOM 1482 N N . TYR A 1 265 ? 100.218 46.490 5.973 1.00 38.62 247 TYR A N 1
ATOM 1483 C CA . TYR A 1 265 ? 99.669 47.593 6.741 1.00 36.61 247 TYR A CA 1
ATOM 1484 C C . TYR A 1 265 ? 100.282 48.858 6.168 1.00 35.08 247 TYR A C 1
ATOM 1485 O O . TYR A 1 265 ? 101.488 48.937 5.984 1.00 34.97 247 TYR A O 1
ATOM 1494 N N . GLN A 1 266 ? 99.432 49.825 5.860 1.00 34.34 248 GLN A N 1
ATOM 1495 C CA . GLN A 1 266 ? 99.842 51.088 5.253 1.00 33.59 248 GLN A CA 1
ATOM 1496 C C . GLN A 1 266 ? 99.804 52.269 6.228 1.00 31.44 248 GLN A C 1
ATOM 1497 O O . GLN A 1 266 ? 100.565 53.201 6.065 1.00 31.06 248 GLN A O 1
ATOM 1503 N N . ALA A 1 267 ? 98.919 52.241 7.221 1.00 30.40 249 ALA A N 1
ATOM 1504 C CA . ALA A 1 267 ? 98.820 53.319 8.203 1.00 29.58 249 ALA A CA 1
ATOM 1505 C C . ALA A 1 267 ? 98.503 52.770 9.584 1.00 30.09 249 ALA A C 1
ATOM 1506 O O . ALA A 1 267 ? 98.032 51.632 9.715 1.00 30.68 249 ALA A O 1
ATOM 1508 N N . CYS A 1 268 ? 98.761 53.588 10.605 1.00 29.90 250 CYS A N 1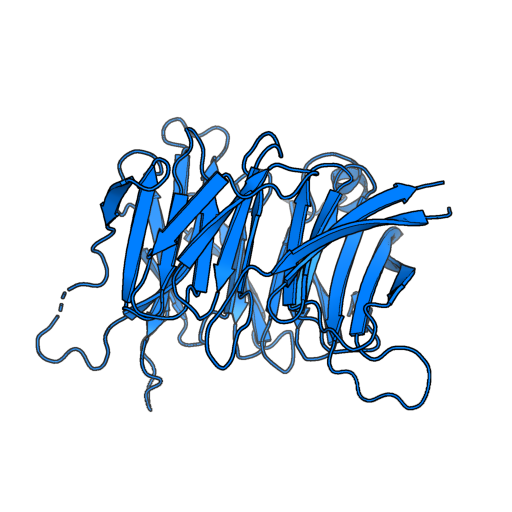
ATOM 1509 C CA . CYS A 1 268 ? 98.458 53.235 11.988 1.00 30.76 250 CYS A CA 1
ATOM 1510 C C . CYS A 1 268 ? 98.338 54.467 12.880 1.00 31.54 250 CYS A C 1
ATOM 1511 O O . CYS A 1 268 ? 99.241 55.304 12.894 1.00 31.93 250 CYS A O 1
ATOM 1514 N N . ARG A 1 269 ? 97.218 54.571 13.608 1.00 32.84 251 ARG A N 1
ATOM 1515 C CA . ARG A 1 269 ? 96.902 55.724 14.459 1.00 33.77 251 ARG A CA 1
ATOM 1516 C C . ARG A 1 269 ? 96.173 55.308 15.703 1.00 34.31 251 ARG A C 1
ATOM 1517 O O . ARG A 1 269 ? 95.171 54.606 15.617 1.00 34.66 251 ARG A O 1
ATOM 1525 N N . PHE A 1 270 ? 96.621 55.801 16.850 1.00 34.74 252 PHE A N 1
ATOM 1526 C CA . PHE A 1 270 ? 95.834 55.688 18.066 1.00 35.88 252 PHE A CA 1
ATOM 1527 C C . PHE A 1 270 ? 94.764 56.772 18.115 1.00 36.42 252 PHE A C 1
ATOM 1528 O O . PHE A 1 270 ? 94.945 57.863 17.585 1.00 35.94 252 PHE A O 1
ATOM 1536 N N . GLY A 1 271 ? 93.647 56.439 18.751 1.00 38.02 253 GLY A N 1
ATOM 1537 C CA . GLY A 1 271 ? 92.574 57.380 19.016 1.00 39.07 253 GLY A CA 1
ATOM 1538 C C . GLY A 1 271 ? 91.865 57.013 20.301 1.00 41.64 253 GLY A C 1
ATOM 1539 O O . GLY A 1 271 ? 91.716 55.830 20.625 1.00 41.24 253 GLY A O 1
ATOM 1540 N N . GLN A 1 272 ? 91.437 58.030 21.038 1.00 44.43 254 GLN A N 1
ATOM 1541 C CA . GLN A 1 272 ? 90.686 57.831 22.262 1.00 48.76 254 GLN A CA 1
ATOM 1542 C C . GLN A 1 272 ? 89.252 58.264 21.994 1.00 49.13 254 GLN A C 1
ATOM 1543 O O . GLN A 1 272 ? 88.967 59.458 21.982 1.00 49.16 254 GLN A O 1
ATOM 1549 N N . VAL A 1 273 ? 88.357 57.297 21.778 1.00 50.04 255 VAL A N 1
ATOM 1550 C CA . VAL A 1 273 ? 86.950 57.605 21.477 1.00 51.15 255 VAL A CA 1
ATOM 1551 C C . VAL A 1 273 ? 86.245 58.147 22.735 1.00 53.01 255 VAL A C 1
ATOM 1552 O O . VAL A 1 273 ? 86.143 57.438 23.738 1.00 53.97 255 VAL A O 1
ATOM 1556 N N . PRO A 1 274 ? 85.750 59.398 22.671 1.00 53.06 256 PRO A N 1
ATOM 1557 C CA . PRO A 1 274 ? 85.247 60.067 23.867 1.00 55.36 256 PRO A CA 1
ATOM 1558 C C . PRO A 1 274 ? 83.857 59.601 24.290 1.00 57.23 256 PRO A C 1
ATOM 1559 O O . PRO A 1 274 ? 83.068 59.171 23.456 1.00 56.67 256 PRO A O 1
ATOM 1563 N N . ASP A 1 275 ? 83.604 59.669 25.598 1.00 59.75 257 ASP A N 1
ATOM 1564 C CA . ASP A 1 275 ? 82.377 59.179 26.244 1.00 62.54 257 ASP A CA 1
ATOM 1565 C C . ASP A 1 275 ? 82.135 57.646 26.187 1.00 62.35 257 ASP A C 1
ATOM 1566 O O . ASP A 1 275 ? 81.104 57.173 26.686 1.00 64.46 257 ASP A O 1
ATOM 1571 N N . GLN A 1 276 ? 83.084 56.880 25.633 1.00 60.04 258 GLN A N 1
ATOM 1572 C CA . GLN A 1 276 ? 82.989 55.417 25.528 1.00 60.10 258 GLN A CA 1
ATOM 1573 C C . GLN A 1 276 ? 83.864 54.752 26.590 1.00 61.60 258 GLN A C 1
ATOM 1574 O O . GLN A 1 276 ? 85.073 55.014 26.637 1.00 59.69 258 GLN A O 1
ATOM 1580 N N . PRO A 1 277 ? 83.278 53.864 27.419 1.00 65.03 259 PRO A N 1
ATOM 1581 C CA . PRO A 1 277 ? 84.078 53.213 28.465 1.00 67.17 259 PRO A CA 1
ATOM 1582 C C . PRO A 1 277 ? 85.199 52.333 27.901 1.00 66.29 259 PRO A C 1
ATOM 1583 O O . PRO A 1 277 ? 86.295 52.317 28.459 1.00 66.81 259 PRO A O 1
ATOM 1587 N N . ALA A 1 278 ? 84.923 51.630 26.803 1.00 65.95 260 ALA A N 1
ATOM 1588 C CA . ALA A 1 278 ? 85.938 50.861 26.081 1.00 64.77 260 ALA A CA 1
ATOM 1589 C C . ALA A 1 278 ? 86.465 51.725 24.955 1.00 61.97 260 ALA A C 1
ATOM 1590 O O . ALA A 1 278 ? 86.273 51.412 23.784 1.00 60.68 260 ALA A O 1
ATOM 1592 N N . GLY A 1 279 ? 87.138 52.814 25.320 1.00 61.80 261 GLY A N 1
ATOM 1593 C CA . GLY A 1 279 ? 87.419 53.908 24.379 1.00 59.46 261 GLY A CA 1
ATOM 1594 C C . GLY A 1 279 ? 88.717 53.846 23.584 1.00 56.23 261 GLY A C 1
ATOM 1595 O O . GLY A 1 279 ? 88.741 54.302 22.432 1.00 53.72 261 GLY A O 1
ATOM 1596 N N . LEU A 1 280 ? 89.785 53.312 24.201 1.00 54.85 262 LEU A N 1
ATOM 1597 C CA . LEU A 1 280 ? 91.140 53.318 23.615 1.00 51.41 262 LEU A CA 1
ATOM 1598 C C . LEU A 1 280 ? 91.244 52.428 22.376 1.00 48.86 262 LEU A C 1
ATOM 1599 O O . LEU A 1 280 ? 91.018 51.226 22.460 1.00 50.00 262 LEU A O 1
ATOM 1601 N N . ARG A 1 281 ? 91.591 53.021 21.233 1.00 45.68 263 ARG A N 1
ATOM 1602 C CA . ARG A 1 281 ? 91.672 52.298 19.958 1.00 43.28 263 ARG A CA 1
ATOM 1603 C C . ARG A 1 281 ? 93.000 52.480 19.236 1.00 40.42 263 ARG A C 1
ATOM 1604 O O . ARG A 1 281 ? 93.685 53.486 19.414 1.00 39.28 263 ARG A O 1
ATOM 1612 N N . LEU A 1 282 ? 93.343 51.488 18.417 1.00 38.68 264 LEU A N 1
ATOM 1613 C CA . LEU A 1 282 ? 94.370 51.635 17.394 1.00 36.40 264 LEU A CA 1
ATOM 1614 C C . LEU A 1 282 ? 93.696 51.360 16.071 1.00 3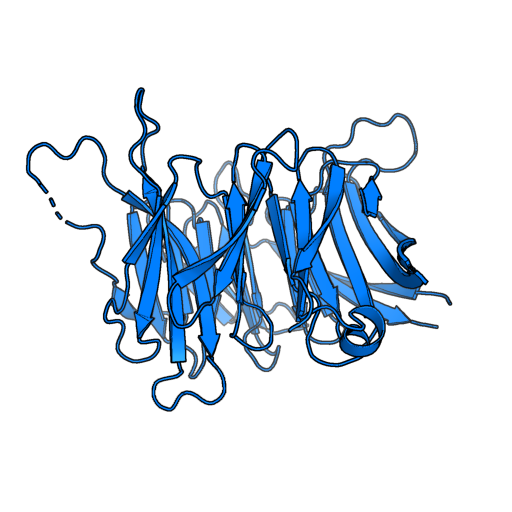4.70 264 LEU A C 1
ATOM 1615 O O . LEU A 1 282 ? 93.093 50.311 15.895 1.00 35.46 264 LEU A O 1
ATOM 1620 N N . PHE A 1 283 ? 93.803 52.307 15.149 1.00 32.46 265 PHE A N 1
ATOM 1621 C CA . PHE A 1 283 ? 93.229 52.178 13.821 1.00 31.04 265 PHE A CA 1
ATOM 1622 C C . PHE A 1 283 ? 94.346 51.881 12.845 1.00 29.86 265 PHE A C 1
ATOM 1623 O O . PHE A 1 283 ? 95.361 52.570 12.852 1.00 28.93 265 PHE A O 1
ATOM 1631 N N . THR A 1 284 ? 94.168 50.839 12.034 1.00 29.60 266 THR A N 1
ATOM 1632 C CA . THR A 1 284 ? 95.103 50.525 10.960 1.00 28.81 266 THR A CA 1
ATOM 1633 C C . THR A 1 284 ? 94.382 50.488 9.627 1.00 28.67 266 THR A C 1
ATOM 1634 O O . THR A 1 284 ? 93.155 50.367 9.576 1.00 29.00 266 THR A O 1
ATOM 1638 N N . VAL A 1 285 ? 95.161 50.627 8.559 1.00 28.34 267 VAL A N 1
ATOM 1639 C CA . VAL A 1 285 ? 94.693 50.417 7.192 1.00 28.87 267 VAL A CA 1
ATOM 1640 C C . VAL A 1 285 ? 95.553 49.355 6.538 1.00 29.39 267 VAL A C 1
ATOM 1641 O O . VAL A 1 285 ? 96.786 49.404 6.647 1.00 29.11 267 VAL A O 1
ATOM 1645 N N . GLN A 1 286 ? 94.908 48.412 5.855 1.00 30.19 268 GLN A N 1
ATOM 1646 C CA . GLN A 1 286 ? 95.619 47.354 5.136 1.00 31.28 268 GLN A CA 1
ATOM 1647 C C . GLN A 1 286 ? 95.312 47.478 3.656 1.00 31.78 268 GLN A C 1
ATOM 1648 O O . GLN A 1 286 ? 94.167 47.702 3.275 1.00 31.30 268 GLN A O 1
ATOM 1654 N N . ILE A 1 287 ? 96.351 47.354 2.835 1.00 32.73 269 ILE A N 1
ATOM 1655 C CA . ILE A 1 287 ? 96.225 47.450 1.388 1.00 33.89 269 ILE A CA 1
ATOM 1656 C C . ILE A 1 287 ? 96.879 46.238 0.745 1.00 35.96 269 ILE A C 1
ATOM 1657 O O . ILE A 1 287 ? 97.781 45.638 1.324 1.00 35.94 269 ILE A O 1
ATOM 1662 N N . PRO A 1 288 ? 96.431 45.868 -0.456 1.00 38.45 270 PRO A N 1
ATOM 1663 C CA . PRO A 1 288 ? 97.145 44.807 -1.160 1.00 41.04 270 PRO A CA 1
ATOM 1664 C C . PRO A 1 288 ? 98.611 45.171 -1.383 1.00 42.21 270 PRO A C 1
ATOM 1665 O O . PRO A 1 288 ? 98.918 46.291 -1.793 1.00 41.66 270 PRO A O 1
ATOM 1669 N N . HIS A 1 289 ? 99.497 44.232 -1.077 1.00 44.69 271 HIS A N 1
ATOM 1670 C CA . HIS A 1 289 ? 100.925 44.441 -1.236 1.00 46.08 271 HIS A CA 1
ATOM 1671 C C . HIS A 1 289 ? 101.325 44.615 -2.697 1.00 48.25 271 HIS A C 1
ATOM 1672 O O . HIS A 1 289 ? 102.150 45.466 -3.012 1.00 47.87 271 HIS A O 1
ATOM 1679 N N . LYS A 1 290 ? 100.751 43.780 -3.562 1.00 51.39 272 LYS A N 1
ATOM 1680 C CA . LYS A 1 290 ? 100.923 43.866 -5.008 1.00 54.04 272 LYS A CA 1
ATOM 1681 C C . LYS A 1 290 ? 99.678 44.493 -5.625 1.00 54.76 272 LYS A C 1
ATOM 1682 O O . LYS A 1 290 ? 98.560 44.150 -5.237 1.00 54.70 272 LYS A O 1
ATOM 1685 N N . ARG A 1 291 ? 99.866 45.391 -6.595 1.00 56.57 273 ARG A N 1
ATOM 1686 C CA . ARG A 1 291 ? 98.745 45.908 -7.403 1.00 57.73 273 ARG A CA 1
ATOM 1687 C C . ARG A 1 291 ? 98.358 44.834 -8.410 1.00 58.67 273 ARG A C 1
ATOM 1688 O O . ARG A 1 291 ? 99.216 44.298 -9.104 1.00 59.22 273 ARG A O 1
ATOM 1696 N N . LEU A 1 292 ? 97.072 44.518 -8.483 1.00 58.68 274 LEU A N 1
ATOM 1697 C CA . LEU A 1 292 ? 96.583 43.463 -9.365 1.00 60.88 274 LEU A CA 1
ATOM 1698 C C . LEU A 1 292 ? 95.599 44.025 -10.372 1.00 61.12 274 LEU A C 1
ATOM 1699 O O . LEU A 1 292 ? 95.041 45.109 -10.174 1.00 58.29 274 LEU A O 1
ATOM 1704 N N . ARG A 1 293 ? 95.392 43.255 -11.443 1.00 63.98 275 ARG A N 1
ATOM 1705 C CA . ARG A 1 293 ? 94.507 43.631 -12.549 1.00 65.55 275 ARG A CA 1
ATOM 1706 C C . ARG A 1 293 ? 93.152 44.022 -11.993 1.00 64.31 275 ARG A C 1
ATOM 1707 O O . ARG A 1 293 ? 92.653 45.126 -12.258 1.00 63.44 275 ARG A O 1
ATOM 1715 N N . GLN A 1 294 ? 92.581 43.118 -11.197 1.00 63.83 276 GLN A N 1
ATOM 1716 C CA . GLN A 1 294 ? 91.473 43.464 -10.318 1.00 61.78 276 GLN A CA 1
ATOM 1717 C C . GLN A 1 294 ? 92.016 43.564 -8.889 1.00 57.99 276 GLN A C 1
ATOM 1718 O O . GLN A 1 294 ? 92.300 42.550 -8.253 1.00 58.05 276 GLN A O 1
ATOM 1724 N N . PRO A 1 295 ? 92.200 44.793 -8.386 1.00 54.59 277 PRO A N 1
ATOM 1725 C CA . PRO A 1 295 ? 92.732 44.880 -7.035 1.00 51.78 277 PRO A CA 1
ATOM 1726 C C . PRO A 1 295 ? 91.660 44.508 -5.997 1.00 49.89 277 PRO A C 1
ATOM 1727 O O . PRO A 1 295 ? 90.517 44.953 -6.119 1.00 50.14 277 PRO A O 1
ATOM 1731 N N . PRO A 1 296 ? 92.015 43.677 -4.998 1.00 48.02 278 PRO A N 1
ATOM 1732 C CA . PRO A 1 296 ? 91.082 43.473 -3.889 1.00 46.69 278 PRO A CA 1
ATOM 1733 C C . PRO A 1 296 ? 90.961 44.732 -3.010 1.00 43.49 278 PRO A C 1
ATOM 1734 O O . PRO A 1 296 ? 91.757 45.652 -3.153 1.00 42.22 278 PRO A O 1
ATOM 1738 N N . PRO A 1 297 ? 89.959 44.776 -2.115 1.00 42.28 279 PRO A N 1
ATOM 1739 C CA . PRO A 1 297 ? 89.728 46.004 -1.367 1.00 39.96 279 PRO A CA 1
ATOM 1740 C C . PRO A 1 297 ? 90.792 46.296 -0.310 1.00 37.86 279 PRO A C 1
ATOM 1741 O O . PRO A 1 297 ? 91.477 45.393 0.146 1.00 38.04 279 PRO A O 1
ATOM 1745 N N . CYS A 1 298 ? 90.926 47.567 0.041 1.00 35.86 280 CYS A N 1
ATOM 1746 C CA . CYS A 1 298 ? 91.628 47.968 1.241 1.00 34.22 280 CYS A CA 1
ATOM 1747 C C . CYS A 1 298 ? 90.664 47.842 2.404 1.00 34.12 280 CYS A C 1
ATOM 1748 O O . CYS A 1 298 ? 89.442 47.954 2.230 1.00 34.76 280 CYS A O 1
ATOM 1751 N N . TYR A 1 299 ? 91.227 47.613 3.586 1.00 33.59 281 TYR A N 1
ATOM 1752 C CA . TYR A 1 299 ? 90.464 47.439 4.813 1.00 33.68 281 TYR A CA 1
ATOM 1753 C C . TYR A 1 299 ? 90.879 48.458 5.853 1.00 32.50 281 TYR A C 1
ATOM 1754 O O . TYR A 1 299 ? 92.041 48.838 5.946 1.00 31.41 281 TYR A O 1
ATOM 1763 N N . LEU A 1 300 ? 89.903 48.870 6.644 1.00 32.97 282 LEU A N 1
ATOM 1764 C CA . LEU A 1 300 ? 90.105 49.752 7.764 1.00 32.65 282 LEU A CA 1
ATOM 1765 C C . LEU A 1 300 ? 89.811 48.884 8.980 1.00 33.61 282 LEU A C 1
ATOM 1766 O O . LEU A 1 300 ? 88.742 48.286 9.049 1.00 34.70 282 LEU A O 1
ATOM 1771 N N . THR A 1 301 ? 90.763 48.773 9.908 1.00 33.25 283 THR A N 1
ATOM 1772 C CA . THR A 1 301 ? 90.585 47.926 11.080 1.00 34.23 283 THR A CA 1
ATOM 1773 C C . THR A 1 301 ? 90.737 48.709 12.375 1.00 33.78 283 THR A C 1
ATOM 1774 O O . THR A 1 301 ? 91.698 49.449 12.542 1.00 32.71 283 THR A O 1
ATOM 1778 N N . ALA A 1 302 ? 89.768 48.533 13.277 1.00 34.90 284 ALA A N 1
ATOM 1779 C CA . ALA A 1 302 ? 89.806 49.094 14.631 1.00 35.20 284 ALA A CA 1
ATOM 1780 C C . ALA A 1 302 ? 90.269 48.014 15.597 1.00 36.12 284 ALA A C 1
ATOM 1781 O O . ALA A 1 302 ? 89.658 46.951 15.669 1.00 37.47 284 ALA A O 1
ATOM 1783 N N . TRP A 1 303 ? 91.342 48.297 16.326 1.00 35.64 285 TRP A N 1
ATOM 1784 C CA . TRP A 1 303 ? 91.909 47.380 17.306 1.00 37.30 285 TRP A CA 1
ATOM 1785 C C . TRP A 1 303 ? 91.688 47.934 18.700 1.00 38.48 285 TRP A C 1
ATOM 1786 O O . TRP A 1 303 ? 91.633 49.148 18.874 1.00 37.84 285 TRP A O 1
ATOM 1797 N N . ASP A 1 304 ? 91.585 47.048 19.690 1.00 40.40 286 ASP A N 1
ATOM 1798 C CA . ASP A 1 304 ? 91.655 47.463 21.087 1.00 41.71 286 ASP A CA 1
ATOM 1799 C C . ASP A 1 304 ? 93.040 48.081 21.287 1.00 40.50 286 ASP A C 1
ATOM 1800 O O . ASP A 1 304 ? 94.046 47.453 20.987 1.00 39.79 286 ASP A O 1
ATOM 1805 N N . GLY A 1 305 ? 93.073 49.311 21.784 1.00 40.37 287 GLY A N 1
ATOM 1806 C CA . GLY A 1 305 ? 94.320 50.042 21.988 1.00 40.06 287 GLY A CA 1
ATOM 1807 C C . GLY A 1 305 ? 95.245 49.515 23.073 1.00 41.79 287 GLY A C 1
ATOM 1808 O O . GLY A 1 305 ? 96.435 49.810 23.056 1.00 41.41 287 GLY A O 1
ATOM 1809 N N . SER A 1 306 ? 94.704 48.757 24.023 1.00 44.30 288 SER A N 1
ATOM 1810 C CA . SER A 1 306 ? 95.498 48.169 25.099 1.00 46.53 288 SER A CA 1
ATOM 1811 C C . SER A 1 306 ? 95.795 46.699 24.857 1.00 47.69 288 SER A C 1
ATOM 1812 O O . SER A 1 306 ? 96.930 46.261 25.038 1.00 48.15 288 SER A O 1
ATOM 1815 N N . ASN A 1 307 ? 94.764 45.948 24.469 1.00 48.63 289 ASN A N 1
ATOM 1816 C CA . ASN A 1 307 ? 94.845 44.490 24.267 1.00 49.80 289 ASN A CA 1
ATOM 1817 C C . ASN A 1 307 ? 95.227 44.041 22.856 1.00 48.01 289 ASN A C 1
ATOM 1818 O O . ASN A 1 307 ? 95.560 42.883 22.673 1.00 49.23 289 ASN A O 1
ATOM 1823 N N . PHE A 1 308 ? 95.126 44.924 21.864 1.00 45.72 290 PHE A N 1
ATOM 1824 C CA . PHE A 1 308 ? 95.462 44.600 20.460 1.00 44.39 290 PHE A CA 1
ATOM 1825 C C . PHE A 1 308 ? 94.708 43.413 19.876 1.00 45.12 290 PHE A C 1
ATOM 1826 O O . PHE A 1 308 ? 95.290 42.538 19.233 1.00 45.80 290 PHE A O 1
ATOM 1834 N N . LEU A 1 309 ? 93.402 43.402 20.138 1.00 45.29 291 LEU A N 1
ATOM 1835 C CA . LEU A 1 309 ? 92.461 42.506 19.499 1.00 45.51 291 LEU A CA 1
ATOM 1836 C C . LEU A 1 309 ? 91.765 43.276 18.381 1.00 42.79 291 LEU A C 1
ATOM 1837 O O . LEU A 1 309 ? 91.377 44.430 18.576 1.00 41.05 291 LEU A O 1
ATOM 1842 N N . PRO A 1 310 ? 91.572 42.631 17.223 1.00 42.05 292 PRO A N 1
ATOM 1843 C CA . PRO A 1 310 ? 90.833 43.264 16.140 1.00 40.59 292 PRO A CA 1
ATOM 1844 C C . PRO A 1 310 ? 89.333 43.305 16.432 1.00 41.32 292 PRO A C 1
ATOM 1845 O O . PRO A 1 310 ? 88.667 42.262 16.438 1.00 43.11 292 PRO A O 1
ATOM 1849 N N . LEU A 1 311 ? 88.814 44.506 16.659 1.00 40.10 293 LEU A N 1
ATOM 1850 C CA . LEU A 1 311 ? 87.406 44.682 17.025 1.00 41.36 293 LEU A CA 1
ATOM 1851 C C . LEU A 1 311 ? 86.451 44.809 15.850 1.00 41.16 293 LEU A C 1
ATOM 1852 O O . LEU A 1 311 ? 85.332 44.300 15.911 1.00 42.72 293 LEU A O 1
ATOM 1857 N N A ARG A 1 312 ? 86.870 45.529 14.812 0.60 39.51 294 ARG A N 1
ATOM 1858 N N B ARG A 1 312 ? 86.902 45.465 14.784 0.40 39.44 294 ARG A N 1
ATOM 1859 C CA A ARG A 1 312 ? 86.057 45.732 13.612 0.60 39.35 294 ARG A CA 1
ATOM 1860 C CA B ARG A 1 312 ? 86.066 45.723 13.626 0.40 39.22 294 ARG A CA 1
ATOM 1861 C C A ARG A 1 312 ? 86.971 45.920 12.413 0.60 38.15 294 ARG A C 1
ATOM 1862 C C B ARG A 1 312 ? 86.945 45.948 12.406 0.40 38.08 294 ARG A C 1
ATOM 1863 O O A ARG A 1 312 ? 87.938 46.669 12.491 0.60 36.84 294 ARG A O 1
ATOM 1864 O O B ARG A 1 312 ? 87.869 46.752 12.461 0.40 36.71 294 ARG A O 1
ATOM 1879 N N . THR A 1 313 ? 86.656 45.227 11.321 1.00 39.13 295 THR A N 1
ATOM 1880 C CA . THR A 1 313 ? 87.355 45.369 10.043 1.00 39.14 295 THR A CA 1
ATOM 1881 C C . THR A 1 313 ? 86.303 45.676 8.992 1.00 40.52 295 THR A C 1
ATOM 1882 O O . THR A 1 313 ? 85.378 44.892 8.803 1.00 42.69 295 THR A O 1
ATOM 1886 N N . LYS A 1 314 ? 86.468 46.807 8.308 1.00 40.59 296 LYS A N 1
ATOM 1887 C CA . LYS A 1 314 ? 85.538 47.286 7.292 1.00 41.77 296 LYS A CA 1
ATOM 1888 C C . LYS A 1 314 ? 86.301 47.483 5.991 1.00 40.48 296 LYS A C 1
ATOM 1889 O O . LYS A 1 314 ? 87.309 48.178 5.960 1.00 39.02 296 LYS A O 1
ATOM 1895 N N . SER A 1 315 ? 85.839 46.843 4.925 1.00 41.49 297 SER A N 1
ATOM 1896 C CA . SER A 1 315 ? 86.335 47.129 3.581 1.00 41.11 297 SER A CA 1
ATOM 1897 C C . SER A 1 315 ? 86.091 48.594 3.270 1.00 40.13 297 SER A C 1
ATOM 1898 O O . SER A 1 315 ? 85.001 49.095 3.522 1.00 40.56 297 SER A O 1
ATOM 1901 N N . CYS A 1 316 ? 87.094 49.280 2.727 1.00 39.08 298 CYS A N 1
ATOM 1902 C CA . CYS A 1 316 ? 86.942 50.694 2.376 1.00 38.19 298 CYS A CA 1
ATOM 1903 C C . CYS A 1 316 ? 87.334 50.950 0.924 1.00 38.32 298 CYS A C 1
ATOM 1904 O O . CYS A 1 316 ? 88.075 51.872 0.631 1.00 37.91 298 CYS A O 1
ATOM 1907 N N . GLY A 1 317 ? 86.826 50.121 0.020 1.00 39.54 299 GLY A N 1
ATOM 1908 C CA . GLY A 1 317 ? 86.991 50.336 -1.406 1.00 40.46 299 GLY A CA 1
ATOM 1909 C C . GLY A 1 317 ? 88.223 49.703 -2.012 1.00 41.08 299 GLY A C 1
ATOM 1910 O O . GLY A 1 317 ? 89.122 49.253 -1.314 1.00 40.17 299 GLY A O 1
ATOM 1911 N N . HIS A 1 318 ? 88.242 49.679 -3.339 1.00 42.99 300 HIS A N 1
ATOM 1912 C CA . HIS A 1 318 ? 89.359 49.161 -4.112 1.00 43.89 300 HIS A CA 1
ATOM 1913 C C . HIS A 1 318 ? 90.386 50.232 -4.462 1.00 41.62 300 HIS A C 1
ATOM 1914 O O . HIS A 1 318 ? 91.456 49.895 -4.959 1.00 42.63 300 HIS A O 1
ATOM 1921 N N . GLU A 1 319 ? 90.075 51.506 -4.231 1.00 38.97 301 GLU A N 1
ATOM 1922 C CA . GLU A 1 319 ? 91.065 52.558 -4.418 1.00 37.73 301 GLU A CA 1
ATOM 1923 C C . GLU A 1 319 ? 92.114 52.412 -3.321 1.00 35.57 301 GLU A C 1
ATOM 1924 O O . GLU A 1 319 ? 91.766 52.195 -2.168 1.00 35.20 301 GLU A O 1
ATOM 1930 N N . VAL A 1 320 ? 93.389 52.506 -3.671 1.00 34.41 302 VAL A N 1
ATOM 1931 C CA . VAL A 1 320 ? 94.439 52.293 -2.681 1.00 32.97 302 VAL A CA 1
ATOM 1932 C C . VAL A 1 320 ? 94.459 53.480 -1.704 1.00 31.23 302 VAL A C 1
ATOM 1933 O O . VAL A 1 320 ? 94.575 54.630 -2.114 1.00 30.87 302 VAL A O 1
ATOM 1937 N N . VAL A 1 321 ? 94.330 53.185 -0.417 1.00 29.95 303 VAL A N 1
ATOM 1938 C CA . VAL A 1 321 ? 94.370 54.215 0.611 1.00 28.64 303 VAL A CA 1
ATOM 1939 C C . VAL A 1 321 ? 95.802 54.736 0.723 1.00 28.16 303 VAL A C 1
ATOM 1940 O O . VAL A 1 321 ? 96.742 53.953 0.822 1.00 28.49 303 VAL A O 1
ATOM 1944 N N . SER A 1 322 ? 95.944 56.058 0.705 1.00 27.84 304 SER A N 1
ATOM 1945 C CA . SER A 1 322 ? 97.237 56.732 0.788 1.00 27.69 304 SER A CA 1
ATOM 1946 C C . SER A 1 322 ? 97.510 57.475 2.103 1.00 27.09 304 SER A C 1
ATOM 1947 O O . SER A 1 322 ? 98.652 57.801 2.370 1.00 26.79 304 SER A O 1
ATOM 1950 N N . CYS A 1 323 ? 96.487 57.752 2.913 1.00 27.25 305 CYS A N 1
ATOM 1951 C CA . CYS A 1 323 ? 96.683 58.446 4.187 1.00 26.89 305 CYS A CA 1
ATOM 1952 C C . CYS A 1 323 ? 95.497 58.274 5.136 1.00 27.09 305 CYS A C 1
ATOM 1953 O O . CYS A 1 323 ? 94.363 58.046 4.702 1.00 27.41 305 CYS A O 1
ATOM 1956 N N . LEU A 1 324 ? 95.801 58.383 6.431 1.00 27.06 306 LEU A N 1
ATOM 1957 C CA . LEU A 1 324 ? 94.845 58.277 7.518 1.00 27.22 306 LEU A CA 1
ATOM 1958 C C . LEU A 1 324 ? 95.065 59.401 8.526 1.00 27.49 306 LEU A C 1
ATOM 1959 O O . LEU A 1 324 ? 96.170 59.854 8.733 1.00 27.01 306 LEU A O 1
ATOM 1964 N N . ASP A 1 325 ? 93.992 59.859 9.150 1.00 29.07 307 ASP A N 1
ATOM 1965 C CA . ASP A 1 325 ? 94.090 60.809 10.267 1.00 30.04 307 ASP A CA 1
ATOM 1966 C C . ASP A 1 325 ? 92.922 60.573 11.206 1.00 30.09 307 ASP A C 1
ATOM 1967 O O . ASP A 1 325 ? 91.843 60.179 10.776 1.00 30.09 307 ASP A O 1
ATOM 1972 N N . VAL A 1 326 ? 93.165 60.796 12.491 1.00 30.53 308 VAL A N 1
ATOM 1973 C CA . VAL A 1 326 ? 92.149 60.710 13.526 1.00 31.32 308 VAL A CA 1
ATOM 1974 C C . VAL A 1 326 ? 91.965 62.129 14.036 1.00 32.09 308 VAL A C 1
ATOM 1975 O O . VAL A 1 326 ? 92.944 62.849 14.230 1.00 32.57 308 VAL A O 1
ATOM 1979 N N . SER A 1 327 ? 90.718 62.542 14.231 1.00 33.18 309 SER A N 1
ATOM 1980 C CA . SER A 1 327 ? 90.425 63.861 14.777 1.00 34.49 309 SER A CA 1
ATOM 1981 C C . SER A 1 327 ? 91.007 63.971 16.186 1.00 35.52 309 SER A C 1
ATOM 1982 O O . SER A 1 327 ? 91.142 62.952 16.874 1.00 35.37 309 SER A O 1
ATOM 1985 N N . GLU A 1 328 ? 91.347 65.194 16.614 1.00 36.55 310 GLU A N 1
ATOM 1986 C CA . GLU A 1 328 ? 91.830 65.431 17.986 1.00 37.47 310 GLU A CA 1
ATOM 1987 C C . GLU A 1 328 ? 90.890 64.755 19.003 1.00 38.38 310 GLU A C 1
ATOM 1988 O O . GLU A 1 328 ? 91.348 64.092 19.931 1.00 39.08 310 GLU A O 1
ATOM 1990 N N . SER A 1 329 ? 89.584 64.879 18.785 1.00 38.50 311 SER A N 1
ATOM 1991 C CA . SER A 1 329 ? 88.592 64.224 19.640 1.00 39.78 311 SER A CA 1
ATOM 1992 C C . SER A 1 329 ? 88.676 62.692 19.684 1.00 38.40 311 SER A C 1
ATOM 1993 O O . SER A 1 329 ? 88.305 62.099 20.677 1.00 40.62 311 SER A O 1
ATOM 1996 N N . GLY A 1 330 ? 89.144 62.059 18.617 1.00 35.74 312 GLY A N 1
ATOM 1997 C CA . GLY A 1 330 ? 89.058 60.613 18.472 1.00 34.56 312 GLY A CA 1
ATOM 1998 C C . GLY A 1 330 ? 87.729 60.154 17.890 1.00 34.36 312 GLY A C 1
ATOM 1999 O O . GLY A 1 330 ? 87.507 58.955 17.733 1.00 34.68 312 GLY A O 1
ATOM 2000 N N . THR A 1 331 ? 86.858 61.097 17.539 1.00 33.91 313 THR A N 1
ATOM 2001 C CA . THR A 1 331 ? 85.537 60.781 17.032 1.00 33.99 313 THR A CA 1
ATOM 2002 C C . THR A 1 331 ? 85.561 60.306 15.575 1.00 32.09 313 THR A C 1
ATOM 2003 O O . THR A 1 331 ? 84.811 59.398 15.211 1.00 32.10 313 THR A O 1
ATOM 2007 N N . PHE A 1 332 ? 86.416 60.925 14.757 1.00 30.38 314 PHE A N 1
ATOM 2008 C CA . PHE A 1 332 ? 86.354 60.807 13.290 1.00 29.03 314 PHE A CA 1
ATOM 2009 C C . PHE A 1 332 ? 87.664 60.305 12.710 1.00 27.40 314 PHE A C 1
ATOM 2010 O O . PHE A 1 332 ? 88.719 60.604 13.247 1.00 26.45 314 PHE A O 1
ATOM 2018 N N . LEU A 1 333 ? 87.566 59.532 11.624 1.00 27.17 315 LEU A N 1
ATOM 2019 C CA . LEU A 1 333 ? 88.715 59.138 10.794 1.00 26.42 315 LEU A CA 1
ATOM 2020 C C . LEU A 1 333 ? 88.609 59.774 9.416 1.00 26.01 315 LEU A C 1
ATOM 2021 O O . LEU A 1 333 ? 87.517 59.871 8.863 1.00 26.27 315 LEU A O 1
ATOM 2026 N N . GLY A 1 334 ? 89.750 60.181 8.870 1.00 25.26 316 GLY A N 1
ATOM 2027 C CA . GLY A 1 334 ? 89.838 60.696 7.522 1.00 25.38 316 GLY A CA 1
ATOM 2028 C C . GLY A 1 334 ? 90.740 59.808 6.698 1.00 25.01 316 GLY A C 1
ATOM 2029 O O . GLY A 1 334 ? 91.780 59.388 7.180 1.00 24.72 316 GLY A O 1
ATOM 2030 N N . LEU A 1 335 ? 90.331 59.534 5.462 1.00 25.52 317 LEU A N 1
ATOM 2031 C CA . LEU A 1 335 ? 91.118 58.794 4.480 1.00 25.66 317 LEU A CA 1
ATOM 2032 C C . LEU A 1 335 ? 91.315 59.609 3.205 1.00 25.98 317 LEU A C 1
ATOM 2033 O O . LEU A 1 335 ? 90.430 60.372 2.791 1.00 26.61 317 LEU A O 1
ATOM 2038 N N . GLY A 1 336 ? 92.468 59.406 2.576 1.00 25.46 318 GLY A N 1
ATOM 2039 C CA . GLY A 1 336 ? 92.710 59.837 1.209 1.00 25.85 318 GLY A CA 1
ATOM 2040 C C . GLY A 1 336 ? 93.192 58.641 0.412 1.00 25.80 318 GLY A C 1
ATOM 2041 O O . GLY A 1 336 ? 93.719 57.689 0.987 1.00 25.23 318 GLY A O 1
ATOM 2042 N N . THR A 1 337 ? 93.014 58.690 -0.904 1.00 26.42 319 THR A N 1
ATOM 2043 C CA . THR A 1 337 ? 93.464 57.627 -1.792 1.00 27.07 319 THR A CA 1
ATOM 2044 C C . THR A 1 337 ? 94.396 58.124 -2.894 1.00 27.87 319 THR A C 1
ATOM 2045 O O . THR A 1 337 ? 94.495 59.317 -3.176 1.00 28.11 319 THR A O 1
ATOM 2049 N N . VAL A 1 338 ? 95.037 57.155 -3.534 1.00 28.38 320 VAL A N 1
ATOM 2050 C CA . VAL A 1 338 ? 95.934 57.363 -4.666 1.00 29.41 320 VAL A CA 1
ATOM 2051 C C . VAL A 1 338 ? 95.219 58.012 -5.848 1.00 30.66 320 VAL A C 1
ATOM 2052 O O . VAL A 1 338 ? 95.816 58.788 -6.591 1.00 31.56 320 VAL A O 1
ATOM 2056 N N . THR A 1 339 ? 93.942 57.691 -6.013 1.00 30.90 321 THR A N 1
ATOM 2057 C CA . THR A 1 339 ? 93.124 58.263 -7.070 1.00 32.21 321 THR A CA 1
ATOM 2058 C C . THR A 1 339 ? 92.567 59.642 -6.716 1.00 31.91 321 THR A C 1
ATOM 2059 O O . THR A 1 339 ? 91.867 60.221 -7.525 1.00 33.22 321 THR A O 1
ATOM 2063 N N . GLY A 1 340 ? 92.860 60.173 -5.527 1.00 30.61 322 GLY A N 1
ATOM 2064 C CA . GLY A 1 340 ? 92.426 61.533 -5.160 1.00 30.77 322 GLY A CA 1
ATOM 2065 C C . GLY A 1 340 ? 91.102 61.625 -4.397 1.00 30.33 322 GLY A C 1
ATOM 2066 O O . GLY A 1 340 ? 90.582 62.729 -4.159 1.00 30.21 322 GLY A O 1
ATOM 2067 N N . SER A 1 341 ? 90.561 60.475 -4.000 1.00 29.86 323 SER A N 1
ATOM 2068 C CA . SER A 1 341 ? 89.299 60.429 -3.284 1.00 29.82 323 SER A CA 1
ATOM 2069 C C . SER A 1 341 ? 89.531 60.720 -1.803 1.00 28.80 323 SER A C 1
ATOM 2070 O O . SER A 1 341 ? 90.658 60.622 -1.310 1.00 28.10 323 SER A O 1
ATOM 2073 N N . VAL A 1 342 ? 88.462 61.128 -1.121 1.00 29.01 324 VAL A N 1
ATOM 2074 C CA . VAL A 1 342 ? 88.494 61.497 0.296 1.00 28.06 324 VAL A CA 1
ATOM 2075 C C . VAL A 1 342 ? 87.243 60.945 0.990 1.00 28.05 324 VAL A C 1
ATOM 2076 O O . VAL A 1 342 ? 86.141 61.053 0.457 1.00 28.69 324 VAL A O 1
ATOM 2080 N N . ALA A 1 343 ? 87.429 60.376 2.183 1.00 27.30 325 ALA A N 1
ATOM 2081 C CA . ALA A 1 343 ? 86.334 59.824 2.995 1.00 27.32 325 ALA A CA 1
ATOM 2082 C C . ALA A 1 343 ? 86.433 60.246 4.458 1.00 26.85 325 ALA A C 1
ATOM 2083 O O . ALA A 1 343 ? 87.520 60.411 4.986 1.00 25.98 325 ALA A O 1
ATOM 2085 N N . ILE A 1 344 ? 85.292 60.432 5.104 1.00 27.87 326 ILE A N 1
ATOM 2086 C CA . ILE A 1 344 ? 85.242 60.572 6.553 1.00 28.11 326 ILE A CA 1
ATOM 2087 C C . ILE A 1 344 ? 84.404 59.436 7.147 1.00 29.01 326 ILE A C 1
ATOM 2088 O O . ILE A 1 344 ? 83.279 59.174 6.706 1.00 29.46 326 ILE A O 1
ATOM 2093 N N . TYR A 1 345 ? 84.982 58.764 8.139 1.00 29.31 327 TYR A N 1
ATOM 2094 C CA . TYR A 1 345 ? 84.322 57.688 8.861 1.00 30.62 327 TYR A CA 1
ATOM 2095 C C . TYR A 1 345 ? 84.087 58.094 10.293 1.00 31.42 327 TYR A C 1
ATOM 2096 O O 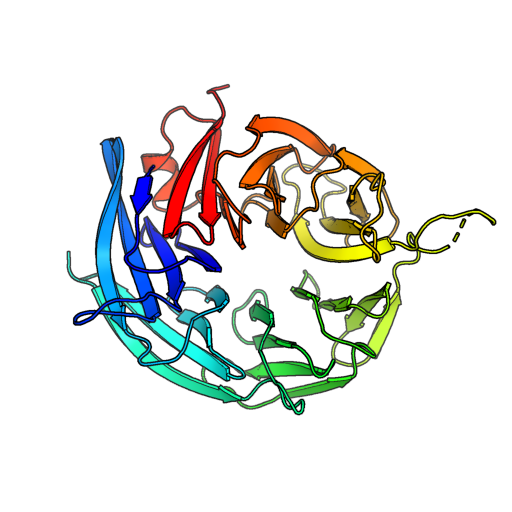. TYR A 1 345 ? 84.766 58.965 10.821 1.00 31.03 327 TYR A O 1
ATOM 2105 N N . ILE A 1 346 ? 83.126 57.438 10.923 1.00 33.05 328 ILE A N 1
ATOM 2106 C CA . ILE A 1 346 ? 82.951 57.536 12.357 1.00 34.11 328 ILE A CA 1
ATOM 2107 C C . ILE A 1 346 ? 83.824 56.429 12.941 1.00 33.30 328 ILE A C 1
ATOM 2108 O O . ILE A 1 346 ? 83.743 55.268 12.527 1.00 33.21 328 ILE A O 1
ATOM 2113 N N . ALA A 1 347 ? 84.699 56.807 13.865 1.00 32.73 329 ALA A N 1
ATOM 2114 C CA . ALA A 1 347 ? 85.789 55.937 14.290 1.00 32.22 329 ALA A CA 1
ATOM 2115 C C . ALA A 1 347 ? 85.311 54.785 15.157 1.00 33.71 329 ALA A C 1
ATOM 2116 O O . ALA A 1 347 ? 85.789 53.672 15.014 1.00 34.14 329 ALA A O 1
ATOM 2118 N N . PHE A 1 348 ? 84.368 55.043 16.053 1.00 35.25 330 PHE A N 1
ATOM 2119 C CA . PHE A 1 348 ? 83.864 53.990 16.926 1.00 36.87 330 PHE A CA 1
ATOM 2120 C C . PHE A 1 348 ? 83.315 52.803 16.149 1.00 37.09 330 PHE A C 1
ATOM 2121 O O . PHE A 1 348 ? 83.615 51.668 16.485 1.00 38.09 330 PHE A O 1
ATOM 2129 N N . SER A 1 349 ? 82.530 53.070 15.108 1.00 36.64 331 SER A N 1
ATOM 2130 C CA . SER A 1 349 ? 81.875 52.013 14.338 1.00 36.90 331 SER A CA 1
ATOM 2131 C C . SER A 1 349 ? 82.389 51.776 12.913 1.00 35.27 331 SER A C 1
ATOM 2132 O O . SER A 1 349 ? 81.880 50.885 12.249 1.00 35.64 331 SER A O 1
ATOM 2135 N N . LEU A 1 350 ? 83.370 52.561 12.451 1.00 33.63 332 LEU A N 1
ATOM 2136 C CA . LEU A 1 350 ? 83.885 52.497 11.064 1.00 32.46 332 LEU A CA 1
ATOM 2137 C C . LEU A 1 350 ? 82.793 52.637 9.986 1.00 33.24 332 LEU A C 1
ATOM 2138 O O . LEU A 1 350 ? 82.786 51.941 8.963 1.00 33.35 332 LEU A O 1
ATOM 2143 N N . GLN A 1 351 ? 81.877 53.558 10.235 1.00 34.02 333 GLN A N 1
ATOM 2144 C CA . GLN A 1 351 ? 80.782 53.849 9.334 1.00 34.80 333 GLN A CA 1
ATOM 2145 C C . GLN A 1 351 ? 81.209 55.055 8.516 1.00 32.89 333 GLN A C 1
ATOM 2146 O O . GLN A 1 351 ? 81.692 56.036 9.080 1.00 32.07 333 GLN A O 1
ATOM 2152 N N . CYS A 1 352 ? 81.031 54.991 7.199 1.00 31.86 334 CYS A N 1
ATOM 2153 C CA . CYS A 1 352 ? 81.334 56.126 6.337 1.00 30.45 334 CYS A CA 1
ATOM 2154 C C . CYS A 1 352 ? 80.262 57.202 6.488 1.00 30.84 334 CYS A C 1
ATOM 2155 O O . CYS A 1 352 ? 79.088 56.907 6.378 1.00 31.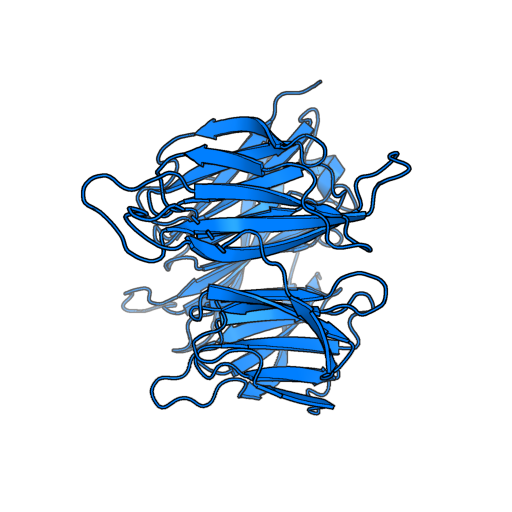84 334 CYS A O 1
ATOM 2158 N N . LEU A 1 353 ? 80.680 58.433 6.760 1.00 30.02 335 LEU A N 1
ATOM 2159 C CA . LEU A 1 353 ? 79.787 59.592 6.797 1.00 31.07 335 LEU A CA 1
ATOM 2160 C C . LEU A 1 353 ? 79.816 60.458 5.532 1.00 30.87 335 LEU A C 1
ATOM 2161 O O . LEU A 1 353 ? 78.922 61.262 5.295 1.00 31.78 335 LEU A O 1
ATOM 2166 N N . TYR A 1 354 ? 80.870 60.315 4.748 1.00 29.85 336 TYR A N 1
ATOM 2167 C CA . TYR A 1 354 ? 81.167 61.244 3.675 1.00 29.91 336 TYR A CA 1
ATOM 2168 C C . TYR A 1 354 ? 82.213 60.606 2.767 1.00 28.59 336 TYR A C 1
ATOM 2169 O O . TYR A 1 354 ? 83.163 59.997 3.238 1.00 27.22 336 TYR A O 1
ATOM 2178 N N . TYR A 1 355 ? 81.978 60.697 1.469 1.00 29.14 337 TYR A N 1
ATOM 2179 C CA . TYR A 1 355 ? 82.903 60.204 0.460 1.00 28.59 337 TYR A CA 1
ATOM 2180 C C . TYR A 1 355 ? 82.729 61.055 -0.785 1.00 29.71 337 TYR A C 1
ATOM 2181 O O . TYR A 1 355 ? 81.593 61.333 -1.201 1.00 30.75 337 TYR A O 1
ATOM 2190 N N . VAL A 1 356 ? 83.854 61.492 -1.344 1.00 29.50 338 VAL A N 1
ATOM 2191 C CA . VAL A 1 356 ? 83.875 62.151 -2.651 1.00 31.06 338 VAL A CA 1
ATOM 2192 C C . VAL A 1 356 ? 84.990 61.489 -3.481 1.00 31.07 338 VAL A C 1
ATOM 2193 O O . VAL A 1 356 ? 86.153 61.458 -3.072 1.00 29.89 338 VAL A O 1
ATOM 2197 N N . ARG A 1 357 ? 84.608 60.908 -4.619 1.00 32.63 339 ARG A N 1
ATOM 2198 C CA . ARG A 1 357 ? 85.555 60.225 -5.489 1.00 33.26 339 ARG A CA 1
ATOM 2199 C C . ARG A 1 357 ? 86.351 61.255 -6.262 1.00 34.06 339 ARG A C 1
ATOM 2200 O O . ARG A 1 357 ? 85.767 62.200 -6.787 1.00 35.05 339 ARG A O 1
ATOM 2208 N N . GLU A 1 358 ? 87.667 61.046 -6.345 1.00 33.94 340 GLU A N 1
ATOM 2209 C CA . GLU A 1 358 ? 88.594 61.915 -7.094 1.00 35.11 340 GLU A CA 1
ATOM 2210 C C . GLU A 1 358 ? 88.316 63.392 -6.841 1.00 35.72 340 GLU A C 1
ATOM 2211 O O . GLU A 1 358 ? 88.094 64.175 -7.753 1.00 37.34 340 GLU A O 1
ATOM 2217 N N . ALA A 1 359 ? 88.306 63.752 -5.569 1.00 34.83 341 ALA A N 1
ATOM 2218 C CA . ALA A 1 359 ? 88.190 65.132 -5.166 1.00 35.56 341 ALA A CA 1
ATOM 2219 C C . ALA A 1 359 ? 89.408 65.881 -5.693 1.00 36.60 341 ALA A C 1
ATOM 2220 O O . ALA A 1 359 ? 89.281 66.995 -6.168 1.00 38.37 341 ALA A O 1
ATOM 2222 N N . HIS A 1 360 ? 90.579 65.257 -5.600 1.00 36.23 342 HIS A N 1
ATOM 2223 C CA . HIS A 1 360 ? 91.781 65.705 -6.292 1.00 37.45 342 HIS A CA 1
ATOM 2224 C C . HIS A 1 360 ? 92.014 64.862 -7.550 1.00 39.29 342 HIS A C 1
ATOM 2225 O O . HIS A 1 360 ? 91.396 63.809 -7.749 1.00 39.52 342 HIS A O 1
ATOM 2232 N N . GLY A 1 361 ? 92.927 65.324 -8.396 1.00 41.10 343 GLY A N 1
ATOM 2233 C CA . GLY A 1 361 ? 93.232 64.629 -9.646 1.00 42.78 343 GLY A CA 1
ATOM 2234 C C . GLY A 1 361 ? 94.189 63.469 -9.491 1.00 42.09 343 GLY A C 1
ATOM 2235 O O . GLY A 1 361 ? 94.349 62.670 -10.402 1.00 43.72 343 GLY A O 1
ATOM 2236 N N . ILE A 1 362 ? 94.812 63.361 -8.325 1.00 40.35 344 ILE A N 1
ATOM 2237 C CA . ILE A 1 362 ? 96.014 62.577 -8.161 1.00 39.56 344 ILE A CA 1
ATOM 2238 C C . ILE A 1 362 ? 96.121 62.282 -6.663 1.00 36.95 344 ILE A C 1
ATOM 2239 O O . ILE A 1 362 ? 95.319 62.799 -5.887 1.00 36.18 344 ILE A O 1
ATOM 2244 N N . VAL A 1 363 ? 97.064 61.437 -6.259 1.00 35.84 345 VAL A N 1
ATOM 2245 C CA . VAL A 1 363 ? 97.178 61.000 -4.856 1.00 33.81 345 VAL A CA 1
ATOM 2246 C C . VAL A 1 363 ? 96.963 62.078 -3.787 1.00 32.87 345 VAL A C 1
ATOM 2247 O O . VAL A 1 363 ? 97.564 63.152 -3.839 1.00 33.08 345 VAL A O 1
ATOM 2251 N N . VAL A 1 364 ? 96.096 61.756 -2.823 1.00 31.83 346 VAL A N 1
ATOM 2252 C CA . VAL A 1 364 ? 95.922 62.543 -1.614 1.00 31.00 346 VAL A CA 1
ATOM 2253 C C . VAL A 1 364 ? 97.059 62.137 -0.680 1.00 29.97 346 VAL A C 1
ATOM 2254 O O . VAL A 1 364 ? 97.149 60.990 -0.255 1.00 29.20 346 VAL A O 1
ATOM 2258 N N . THR A 1 365 ? 97.917 63.099 -0.366 1.00 30.01 347 THR A N 1
ATOM 2259 C CA . THR A 1 365 ? 99.147 62.834 0.355 1.00 29.25 347 THR A CA 1
ATOM 2260 C C . THR A 1 365 ? 98.970 62.911 1.851 1.00 28.23 347 THR A C 1
ATOM 2261 O O . THR A 1 365 ? 99.685 62.245 2.580 1.00 27.93 347 THR A O 1
ATOM 2265 N N . ASP A 1 366 ? 98.032 63.723 2.314 1.00 28.40 348 ASP A N 1
ATOM 2266 C CA . ASP A 1 366 ? 97.740 63.822 3.745 1.00 27.81 348 ASP A CA 1
ATOM 2267 C C . ASP A 1 366 ? 96.343 64.415 3.926 1.00 27.88 348 ASP A C 1
ATOM 2268 O O . ASP A 1 366 ? 95.838 65.09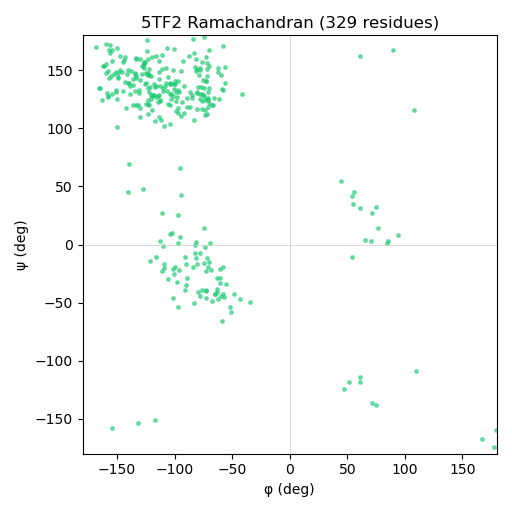8 3.025 1.00 28.56 348 ASP A O 1
ATOM 2273 N N . VAL A 1 367 ? 95.718 64.120 5.067 1.00 27.15 349 VAL A N 1
ATOM 2274 C CA . VAL A 1 367 ? 94.493 64.802 5.510 1.00 27.61 349 VAL A CA 1
ATOM 2275 C C . VAL A 1 367 ? 94.594 65.200 6.989 1.00 27.89 349 VAL A C 1
ATOM 2276 O O . VAL A 1 367 ? 95.411 64.651 7.734 1.00 27.21 349 VAL A O 1
ATOM 2280 N N . ALA A 1 368 ? 93.759 66.151 7.403 1.00 28.95 350 ALA A N 1
ATOM 2281 C CA . ALA A 1 368 ? 93.796 66.680 8.774 1.00 29.60 350 ALA A CA 1
ATOM 2282 C C . ALA A 1 368 ? 92.480 67.339 9.152 1.00 30.93 350 ALA A C 1
ATOM 2283 O O . ALA A 1 368 ? 91.961 68.155 8.400 1.00 31.89 350 ALA A O 1
ATOM 2285 N N . PHE A 1 369 ? 91.931 66.977 10.306 1.00 31.59 351 PHE A N 1
ATOM 2286 C CA . PHE A 1 369 ? 90.676 67.563 10.764 1.00 33.27 351 PHE A CA 1
ATOM 2287 C C . PHE A 1 369 ? 90.902 68.948 11.337 1.00 35.99 351 PHE A C 1
ATOM 2288 O O . PHE A 1 369 ? 91.982 69.254 11.838 1.00 36.11 351 PHE A O 1
ATOM 2296 N N . LEU A 1 370 ? 89.876 69.785 11.247 1.00 39.37 352 LEU A N 1
ATOM 2297 C CA . LEU A 1 370 ? 89.844 71.034 11.988 1.00 42.97 352 LEU A CA 1
ATOM 2298 C C . LEU A 1 370 ? 89.771 70.680 13.474 1.00 45.42 352 LEU A C 1
ATOM 2299 O O . LEU A 1 370 ? 88.890 69.917 13.870 1.00 45.76 352 LEU A O 1
ATOM 2304 N N . PRO A 1 371 ? 90.691 71.213 14.299 1.00 48.72 353 PRO A N 1
ATOM 2305 C CA . PRO A 1 371 ? 90.644 70.877 15.717 1.00 51.29 353 PRO A CA 1
ATOM 2306 C C . PRO A 1 371 ? 89.336 71.267 16.381 1.00 55.30 353 PRO A C 1
ATOM 2307 O O . PRO A 1 371 ? 88.723 72.262 16.002 1.00 55.31 353 PRO A O 1
ATOM 2311 N N . GLU A 1 372 ? 88.925 70.453 17.348 1.00 59.88 354 GLU A N 1
ATOM 2312 C CA . GLU A 1 372 ? 87.728 70.706 18.147 1.00 65.13 354 GLU A CA 1
ATOM 2313 C C . GLU A 1 372 ? 88.001 71.721 19.274 1.00 67.48 354 GLU A C 1
ATOM 2314 O O . GLU A 1 372 ? 87.060 72.266 19.842 1.00 69.38 354 GLU A O 1
ATOM 2320 N N . LYS A 1 373 ? 89.275 71.959 19.596 1.00 68.40 355 LYS A N 1
ATOM 2321 C CA . LYS A 1 373 ? 89.669 72.969 20.585 1.00 71.50 355 LYS A CA 1
ATOM 2322 C C . LYS A 1 373 ? 90.279 74.200 19.911 1.00 73.46 355 LYS A C 1
ATOM 2323 O O . LYS A 1 373 ? 90.564 74.187 18.707 1.00 72.51 355 LYS A O 1
ATOM 2326 N N . GLY A 1 374 ? 90.459 75.261 20.702 1.00 76.56 356 GLY A N 1
ATOM 2327 C CA . GLY A 1 374 ? 91.148 76.478 20.264 1.00 77.00 356 GLY A CA 1
ATOM 2328 C C . GLY A 1 374 ? 90.329 77.359 19.337 1.00 78.06 356 GLY A C 1
ATOM 2329 O O . GLY A 1 374 ? 89.131 77.562 19.555 1.00 78.98 356 GLY A O 1
ATOM 2330 N N . ARG A 1 375 ? 90.984 77.880 18.300 1.00 78.30 357 ARG A N 1
ATOM 2331 C CA . ARG A 1 375 ? 90.340 78.752 17.313 1.00 79.79 357 ARG A CA 1
ATOM 2332 C C . ARG A 1 375 ? 89.359 78.010 16.385 1.00 79.22 357 ARG A C 1
ATOM 2333 O O . ARG A 1 375 ? 88.500 78.650 15.768 1.00 79.96 357 ARG A O 1
ATOM 2335 N N . GLY A 1 376 ? 89.491 76.678 16.302 1.00 77.42 358 GLY A N 1
ATOM 2336 C CA . GLY A 1 376 ? 88.661 75.809 15.446 1.00 75.23 358 GLY A CA 1
ATOM 2337 C C . GLY A 1 376 ? 87.139 75.912 15.518 1.00 75.90 358 GLY A C 1
ATOM 2338 O O . GLY A 1 376 ? 86.499 76.145 14.493 1.00 75.16 358 GLY A O 1
ATOM 2339 N N . PRO A 1 377 ? 86.544 75.709 16.713 1.00 77.59 359 PRO A N 1
ATOM 2340 C CA . PRO A 1 377 ? 85.092 75.876 16.933 1.00 79.28 359 PRO A CA 1
ATOM 2341 C C . PRO A 1 377 ? 84.459 77.118 16.292 1.00 80.80 359 PRO A C 1
ATOM 2342 O O . PRO A 1 377 ? 83.411 77.006 15.652 1.00 80.62 359 PRO A O 1
ATOM 2346 N N . GLU A 1 378 ? 85.101 78.275 16.475 1.00 82.35 360 GLU A N 1
ATOM 2347 C CA . GLU A 1 378 ? 84.669 79.544 15.871 1.00 84.11 360 GLU A CA 1
ATOM 2348 C C . GLU A 1 378 ? 84.601 79.456 14.343 1.00 83.18 360 GLU A C 1
ATOM 2349 O O . GLU A 1 378 ? 83.649 79.942 13.725 1.00 84.79 360 GLU A O 1
ATOM 2351 N N . LEU A 1 379 ? 85.609 78.819 13.750 1.00 81.24 361 LEU A N 1
ATOM 2352 C CA . LEU A 1 379 ? 85.702 78.661 12.292 1.00 80.76 361 LEU A CA 1
ATOM 2353 C C . LEU A 1 379 ? 84.696 77.644 11.742 1.00 80.45 361 LEU A C 1
ATOM 2354 O O . LEU A 1 379 ? 84.110 77.853 10.674 1.00 81.44 361 LEU A O 1
ATOM 2359 N N . LEU A 1 380 ? 84.500 76.557 12.483 1.00 79.82 362 LEU A N 1
ATOM 2360 C CA . LEU A 1 380 ? 83.610 75.461 12.082 1.00 79.17 362 LEU A CA 1
ATOM 2361 C C . LEU A 1 380 ? 82.161 75.918 11.890 1.00 81.55 362 LEU A C 1
ATOM 2362 O O . LEU A 1 380 ? 81.515 75.548 10.903 1.00 80.99 362 LEU A O 1
ATOM 2367 N N . GLY A 1 381 ? 81.668 76.727 12.830 1.00 83.82 363 GLY A N 1
ATOM 2368 C CA . GLY A 1 381 ? 80.297 77.223 12.791 1.00 85.10 363 GLY A CA 1
ATOM 2369 C C . GLY A 1 381 ? 79.313 76.113 13.105 1.00 84.67 363 GLY A C 1
ATOM 2370 O O . GLY A 1 381 ? 79.537 75.316 14.021 1.00 83.55 363 GLY A O 1
ATOM 2371 N N . SER A 1 382 ? 78.236 76.047 12.327 1.00 85.74 364 SER A N 1
ATOM 2372 C CA . SER A 1 382 ? 77.185 75.038 12.520 1.00 86.28 364 SER A CA 1
ATOM 2373 C C . SER A 1 382 ? 77.575 73.617 12.068 1.00 83.51 364 SER A C 1
ATOM 2374 O O . SER A 1 382 ? 76.901 72.651 12.440 1.00 84.39 364 SER A O 1
ATOM 2377 N N . HIS A 1 383 ? 78.638 73.487 11.269 1.00 80.12 365 HIS A N 1
ATOM 2378 C CA . HIS A 1 383 ? 79.046 72.185 10.727 1.00 75.85 365 HIS A CA 1
ATOM 2379 C C . HIS A 1 383 ? 79.610 71.275 11.810 1.00 71.61 365 HIS A C 1
ATOM 2380 O O . HIS A 1 383 ? 80.105 71.749 12.828 1.00 71.52 365 HIS A O 1
ATOM 2387 N N . GLU A 1 384 ? 79.504 69.968 11.590 1.00 67.75 366 GLU A N 1
ATOM 2388 C CA . GLU A 1 384 ? 79.868 68.979 12.607 1.00 65.70 366 GLU A CA 1
ATOM 2389 C C . GLU A 1 384 ? 81.379 68.773 12.723 1.00 60.73 366 GLU A C 1
ATOM 2390 O O . GLU A 1 384 ? 81.915 68.664 13.827 1.00 60.90 366 GLU A O 1
ATOM 2396 N N . THR A 1 385 ? 82.044 68.672 11.578 1.00 55.13 367 THR A N 1
ATOM 2397 C CA . THR A 1 385 ? 83.497 68.658 11.520 1.00 50.75 367 THR A CA 1
ATOM 2398 C C . THR A 1 385 ? 83.950 69.122 10.145 1.00 47.46 367 THR A C 1
ATOM 2399 O O . THR A 1 385 ? 83.130 69.303 9.243 1.00 47.72 367 THR A O 1
ATOM 2403 N N . ALA A 1 386 ? 85.254 69.322 10.003 1.00 43.94 368 ALA A N 1
ATOM 2404 C CA . ALA A 1 386 ? 85.858 69.714 8.734 1.00 41.85 368 ALA A CA 1
ATOM 2405 C C . ALA A 1 386 ? 87.157 68.956 8.535 1.00 38.86 368 ALA A C 1
ATOM 2406 O O . ALA A 1 386 ? 87.995 68.923 9.432 1.00 38.40 368 ALA A O 1
ATOM 2408 N N . LEU A 1 387 ? 87.308 68.342 7.365 1.00 36.77 369 LEU A N 1
ATOM 2409 C CA . LEU A 1 387 ? 88.546 67.688 6.965 1.00 34.33 369 LEU A CA 1
ATOM 2410 C C . LEU A 1 387 ? 89.192 68.495 5.857 1.00 34.27 369 LEU A C 1
ATOM 2411 O O . LEU A 1 387 ? 88.530 68.886 4.907 1.00 35.07 369 LEU A O 1
ATOM 2416 N N . PHE A 1 388 ? 90.482 68.761 6.001 1.00 33.68 370 PHE A N 1
ATOM 2417 C CA . PHE A 1 388 ? 91.279 69.320 4.929 1.00 33.86 370 PHE A CA 1
ATOM 2418 C C . PHE A 1 388 ? 92.047 68.186 4.282 1.00 32.50 370 PHE A C 1
ATOM 2419 O O . PHE A 1 388 ? 92.528 67.291 4.967 1.00 31.40 370 PHE A O 1
ATOM 2427 N N . SER A 1 389 ? 92.155 68.233 2.962 1.00 32.78 371 SER A N 1
ATOM 2428 C CA . SER A 1 389 ? 92.976 67.305 2.211 1.00 31.96 371 SER A CA 1
ATOM 2429 C C . SER A 1 389 ? 94.001 68.067 1.381 1.00 32.77 371 SER A C 1
ATOM 2430 O O . SER A 1 389 ? 93.723 69.164 0.899 1.00 33.65 371 SER A O 1
ATOM 2433 N N . VAL A 1 390 ? 95.182 67.468 1.227 1.00 32.26 372 VAL A N 1
ATOM 2434 C CA . VAL A 1 390 ? 96.201 67.961 0.306 1.00 33.03 372 VAL A CA 1
ATOM 2435 C C . VAL A 1 390 ? 96.669 66.860 -0.640 1.00 33.06 372 VAL A C 1
ATOM 2436 O O . VAL A 1 390 ? 96.573 65.660 -0.340 1.00 31.62 372 VAL A O 1
ATOM 2440 N N . ALA A 1 391 ? 97.190 67.288 -1.782 1.00 34.71 373 ALA A N 1
ATOM 2441 C CA . ALA A 1 391 ? 97.600 66.369 -2.827 1.00 35.43 373 ALA A CA 1
ATOM 2442 C C . ALA A 1 391 ? 98.754 66.905 -3.664 1.00 37.15 373 ALA A C 1
ATOM 2443 O O . ALA A 1 391 ? 99.126 68.074 -3.599 1.00 37.89 373 ALA A O 1
ATOM 2445 N N . VAL A 1 392 ? 99.292 66.003 -4.470 1.00 38.45 374 VAL A N 1
ATOM 2446 C CA . VAL A 1 392 ? 100.356 66.289 -5.427 1.00 40.79 374 VAL A CA 1
ATOM 2447 C C . VAL A 1 392 ? 99.937 67.348 -6.475 1.00 43.23 374 VAL A C 1
ATOM 2448 O O . VAL A 1 392 ? 100.795 68.008 -7.067 1.00 45.78 374 VAL A O 1
ATOM 2452 N N . ASP A 1 393 ? 98.632 67.538 -6.675 1.00 43.62 375 ASP A N 1
ATOM 2453 C CA . ASP A 1 393 ? 98.111 68.655 -7.486 1.00 45.57 375 ASP A CA 1
ATOM 2454 C C . ASP A 1 393 ? 98.294 70.056 -6.869 1.00 46.48 375 ASP A C 1
ATOM 2455 O O . ASP A 1 393 ? 97.824 71.033 -7.438 1.00 47.65 375 ASP A O 1
ATOM 2460 N N . SER A 1 394 ? 98.923 70.140 -5.692 1.00 45.98 376 SER A N 1
ATOM 2461 C CA . SER A 1 394 ? 99.307 71.408 -5.070 1.00 47.35 376 SER A CA 1
ATOM 2462 C C . SER A 1 394 ? 98.133 72.133 -4.420 1.00 47.74 376 SER A C 1
ATOM 2463 O O . SER A 1 394 ? 98.263 73.302 -4.052 1.00 48.77 376 SER A O 1
ATOM 2466 N N . ARG A 1 395 ? 97.012 71.433 -4.240 1.00 47.38 377 ARG A N 1
ATOM 2467 C CA . ARG A 1 395 ? 95.777 72.051 -3.776 1.00 48.27 377 ARG A CA 1
ATOM 2468 C C . ARG A 1 395 ? 95.382 71.551 -2.396 1.00 45.51 377 ARG A C 1
ATOM 2469 O O . ARG A 1 395 ? 95.678 70.415 -2.021 1.00 43.50 377 ARG A O 1
ATOM 2477 N N . CYS A 1 396 ? 94.740 72.431 -1.639 1.00 44.89 378 CYS A N 1
ATOM 2478 C CA . CYS A 1 396 ? 94.173 72.086 -0.362 1.00 43.08 378 CYS A CA 1
ATOM 2479 C C . CYS A 1 396 ? 92.669 72.233 -0.494 1.00 43.70 378 CYS A C 1
ATOM 2480 O O . CYS A 1 396 ? 92.182 73.306 -0.849 1.00 44.72 378 CYS A O 1
ATOM 2483 N N . GLN A 1 397 ? 91.939 71.155 -0.225 1.00 42.99 379 GLN A N 1
ATOM 2484 C CA . GLN A 1 397 ? 90.482 71.182 -0.277 1.00 44.21 379 GLN A CA 1
ATOM 2485 C C . GLN A 1 397 ? 89.881 71.135 1.122 1.00 42.73 379 GLN A C 1
ATOM 2486 O O . GLN A 1 397 ? 90.484 70.592 2.048 1.00 40.48 379 GLN A O 1
ATOM 2492 N N . LEU A 1 398 ? 88.690 71.721 1.248 1.00 43.29 380 LEU A N 1
ATOM 2493 C CA . LEU A 1 398 ? 87.897 71.667 2.468 1.00 42.78 380 LEU A CA 1
ATOM 2494 C C . LEU A 1 398 ? 86.756 70.682 2.283 1.00 42.01 380 LEU A C 1
ATOM 2495 O O . LEU A 1 398 ? 86.117 70.668 1.241 1.00 42.78 380 LEU A O 1
ATOM 2500 N N . HIS A 1 399 ? 86.486 69.881 3.304 1.00 41.09 381 HIS A N 1
ATOM 2501 C CA . HIS A 1 399 ? 85.383 68.932 3.280 1.00 41.33 381 HIS A CA 1
ATOM 2502 C C . HIS A 1 399 ? 84.548 69.090 4.539 1.00 42.47 381 HIS A C 1
ATOM 2503 O O . HIS A 1 399 ? 85.004 68.750 5.620 1.00 41.07 381 HIS A O 1
ATOM 2510 N N . LEU A 1 400 ? 83.330 69.610 4.387 1.00 45.51 382 LEU A N 1
ATOM 2511 C CA . LEU A 1 400 ? 82.433 69.894 5.511 1.00 47.80 382 LEU A CA 1
ATOM 2512 C C . LEU A 1 400 ? 81.351 68.833 5.668 1.00 49.58 382 LEU A C 1
ATOM 2513 O O . LEU A 1 400 ? 80.646 68.532 4.714 1.00 50.31 382 LEU A O 1
ATOM 2518 N N . LEU A 1 401 ? 81.212 68.278 6.870 1.00 51.77 383 LEU A N 1
ATOM 2519 C CA . LEU A 1 401 ? 80.038 67.480 7.202 1.00 54.79 383 LEU A CA 1
ATOM 2520 C C . LEU A 1 401 ? 78.856 68.391 7.525 1.00 59.70 383 LEU A C 1
ATOM 2521 O O . LEU A 1 401 ? 79.046 69.466 8.104 1.00 60.56 383 LEU A O 1
ATOM 2526 N N . PRO A 1 402 ? 77.628 67.959 7.165 1.00 64.45 384 PRO A N 1
ATOM 2527 C CA . PRO A 1 402 ? 76.406 68.675 7.532 1.00 68.53 384 PRO A CA 1
ATOM 2528 C C . PRO A 1 402 ? 76.238 68.886 9.037 1.00 70.99 384 PRO A C 1
ATOM 2529 O O . PRO A 1 402 ? 76.745 68.091 9.835 1.00 70.29 384 PRO A O 1
ATOM 2533 N N . SER A 1 403 ? 75.514 69.945 9.397 1.00 75.27 385 SER A N 1
ATOM 2534 C CA . SER A 1 403 ? 75.095 70.195 10.781 1.00 78.70 385 SER A CA 1
ATOM 2535 C C . SER A 1 403 ? 74.170 69.079 11.298 1.00 79.79 385 SER A C 1
ATOM 2536 O O . SER A 1 403 ? 73.406 68.486 10.523 1.00 80.33 385 SER A O 1
ATOM 2539 N N . ARG A 1 404 ? 74.242 68.817 12.606 1.00 80.42 386 ARG A N 1
ATOM 2540 C CA . ARG A 1 404 ? 73.386 67.828 13.290 1.00 80.89 386 ARG A CA 1
ATOM 2541 C C . ARG A 1 404 ? 73.645 66.402 12.795 1.00 78.31 386 ARG A C 1
ATOM 2542 O O . ARG A 1 404 ? 74.736 65.861 12.979 1.00 74.46 386 ARG A O 1
#

Organism: Homo sapiens (NCBI:txid9606)

GO terms:
  GO:0003400 regulation of COPII vesicle coating (P, IDA)
  GO:0005085 guanyl-nucleotide exchange factor activity (F, IDA)
  GO:0070971 endoplasmic reticulum exit site (C, IDA)
  GO:0005634 nucleus (C, IDA)
  GO:0006888 endoplasmic reticulum to Golgi vesicle-mediated transport (P, IDA)
  GO:0006888 endoplasmic reticulum to Golgi vesicle-mediated transport (P, IMP)
  GO:0005515 protein binding (F, IPI)
  GO:0005085 guanyl-nucleotide exchange factor activity (F, TAS)
  GO:0005789 endoplasmic reticulum membrane (C, TAS)
  GO:0048208 COPII vesicle coating (P, TAS)
  GO:0016020 membrane (C, HDA)

Secondary structure (DSSP, 8-state):
--EE-SS-EEEEEEETTTTEEEEEEE----SSS-SEEEEEEEEEE---EEEEEEEEEE-TT--EEEEEEETTEEEEEETTEEEEEEEEE---EEEEEEEEEE---SSS--EEEEEE-TTSSEEEEEETT-EEEEEETTT--EEEEEE--SS-EEEEEE-GGG-EEEEETTS-EEEEETTEEEEEE-TT--TT-SS-EEEEEEEEEE-TT-TT-EEEEEEEEESS--SSPPPPEEEEEETTT--EEEEEE--SSPEEEEEE-TTSSEEEEEETTS-EEEEETTTTEEEEEETTSSSS-EEEEEEPPSSTTHHHHHTTSS-EEEEEETTSEEEEEEPPP-

Solvent-accessible surface area: 14323 Å² total; per-residue (Å²): 109,30,32,150,6,67,1,26,0,57,2,1,48,13,4,39,90,48,5,2,0,0,0,0,0,2,62,7,113,36,118,94,75,27,90,9,0,0,2,0,0,37,10,45,94,86,129,83,26,43,17,64,82,54,58,47,22,72,1,59,123,79,21,0,62,17,14,8,37,7,55,46,18,0,0,0,0,3,66,6,68,0,21,0,0,71,3,92,44,108,134,69,18,69,27,111,80,43,86,53,36,60,2,0,109,39,126,119,50,51,0,52,11,8,26,20,27,173,100,52,74,58,0,0,0,1,0,21,30,0,75,0,11,10,7,74,21,61,61,13,104,97,66,44,79,22,89,11,5,138,22,56,0,22,11,2,8,43,14,96,113,45,25,7,0,0,0,0,104,40,56,66,0,2,0,20,77,80,61,126,92,77,45,54,9,108,72,33,172,129,107,203,63,84,9,64,30,10,0,32,5,0,59,32,11,101,8,58,155,64,141,73,4,38,19,0,0,0,0,0,1,3,64,56,134,60,245,151,37,34,29,0,57,0,0,1,5,28,10,84,97,26,102,76,91,112,44,66,61,17,35,103,28,19,1,26,13,5,33,20,4,85,34,1,38,10,0,0,5,0,10,73,54,0,0,1,8,0,19,52,0,85,49,0,106,62,68,56,98,49,146,106,21,2,73,80,36,0,26,30,2,10,10,5,13,66,73,54,37,2,64,77,18,30,48,88,66,81,2,0,0,0,0,0,0,38,38,18,48,0,25,44,6,62,5,98,56,131

Radius of gyration: 18.94 Å; Cα contacts (8 Å, |Δi|>4): 1019; chains: 1; bounding box: 48×61×41 Å

Sequence (338 aa):
ELYRAPFPLYALQVDPSTGLLIAAGGGGAAKTGIKNGVHFLQLELINRLSASLLHSHDTETRATMNLALAGDILAAGQDAHCQLLRFQAHLELRVENLQAVQTDFSSDPLQKVVCFNHDNTLLATGGTDGYVRVWKVPSLEKVLEFKAHEGEIEDLALGPPDDGKLVTVGRDLKASVWQKDQLVTQLHWQEPTFSSTPYRYQACRFGQVPDQPAGLRLFTVQIPHKRLRQPPPCYLTAWDGSNFLPLRRTKSCGHEVVSCLDVSESGTFLGLGTVTGSVAIYIAFSLQCLYYVREAHGIVVTDVAFLPEKGRGPELLGSHETALFSVAVDSRCQLHLLPSR

CATH classification: 2.130.10.10

B-factor: mean 48.16, std 15.56, range [24.11, 115.32]

Nearest PDB structures (foldseek):
  5tf2-assembly1_A  TM=1.003E+00  e=2.251E-65  Homo sapiens
  5naf-assembly2_B  TM=6.357E-01  e=1.293E-12  Mus musculus
  6j6q-assembly1_n  TM=5.798E-01  e=4.480E-09  Saccharomyces cerevisiae S288C
  9cpc-assembly1_1S  TM=4.478E-01  e=1.398E-09  Sus scrofa
  8j07-assembly1_1N  TM=3.829E-01  e=1.654E-10  Homo sapiens

InterPro domains:
  IPR001680 WD40 repeat [PF00400] (160-181)
  IPR001680 WD40 repeat [PF00400] (188-222)
  IPR001680 WD40 repeat [PS50082] (160-191)
  IPR001680 WD40 repeat [SM00320] (143-182)
  IPR001680 WD40 repeat [SM00320] (185-223)
  IPR001680 WD40 repeat [SM00320] (289-328)
  IPR001680 WD40 repeat [SM00320] (331-382)
  IPR011047 Quinoprotein alcohol dehydrogenase-like superfamily [SSF50998] (18-354)
  IPR015943 WD40/YVTN repeat-like-containing domain superfamily [G3DSA:2.130.10.10] (8-389)
  IPR045260 Guanine nucleotide-exchange factor Sec12-like [PTHR23284] (5-411)